Protein AF-A0AA39HD99-F1 (afdb_monomer)

Radius of gyration: 29.02 Å; Cα contacts (8 Å, |Δi|>4): 231; chains: 1; bounding box: 52×57×107 Å

pLDDT: mean 76.69, std 19.76, range [33.09, 97.62]

InterPro domains:
  IPR012337 Ribonuclease H-like superfamily [SSF53098] (6-125)

Sequence (301 aa):
MAEINSLCKTLKFLKDICLLAEGRRSCASIIFYLIRRIEDHCAKQSQSQSTTPLCQDVNDTILRTLQKHKSEYLKSDMLLICTYLDPRFVDHPNILERTDWMRARQLLADMCEQRFNSSNSLPSAANFDGPVVVDDGEDDWNSWNRCSHDIQNSARSPIILSVLLFVIIVQVLDACFQPQCGGGGGGCGGGCGGGGGGCGGGCGGCGKRKRRSLDPFDENEVHNSTTACNSEKLKNLIQQSVIAGSPEMSVVSINQRLEDVADGHFVTWCEPRTDSFHFATTMVVYCSLGVGNVTCTVFNH

Nearest PDB structures (foldseek):
  8snb-assembly1_8S  TM=2.743E-01  e=2.810E+00  Strongylocentrotus purpuratus
  8iyj-assembly1_B1  TM=2.592E-01  e=3.129E+00  Mus musculus
  7ung-assembly1_A3  TM=2.400E-01  e=8.237E+00  Homo sapiens

Structure (mmCIF, N/CA/C/O backbone):
data_AF-A0AA39HD99-F1
#
_entry.id   AF-A0AA39HD99-F1
#
loop_
_atom_site.group_PDB
_atom_site.id
_atom_site.type_symbol
_atom_site.label_atom_id
_atom_site.label_alt_id
_atom_site.label_comp_id
_atom_site.label_asym_id
_atom_site.label_entity_id
_atom_site.label_seq_id
_atom_site.pdbx_PDB_ins_code
_atom_site.Cartn_x
_atom_site.Cartn_y
_atom_site.Cartn_z
_atom_site.occupancy
_atom_site.B_iso_or_equiv
_atom_site.auth_seq_id
_atom_site.auth_comp_id
_atom_site.auth_asym_id
_atom_site.auth_atom_id
_atom_site.pdbx_PDB_model_num
ATOM 1 N N . MET A 1 1 ? -15.334 -3.487 31.419 1.00 85.69 1 MET A N 1
ATOM 2 C CA . MET A 1 1 ? -15.205 -4.543 30.379 1.00 85.69 1 MET A CA 1
ATOM 3 C C . MET A 1 1 ? -15.534 -4.036 28.976 1.00 85.69 1 MET A C 1
ATOM 5 O O . MET A 1 1 ? -14.739 -4.290 28.083 1.00 85.69 1 MET A O 1
ATOM 9 N N . ALA A 1 2 ? -16.639 -3.307 28.759 1.00 87.56 2 ALA A N 1
ATOM 10 C CA . ALA A 1 2 ? -16.967 -2.739 27.441 1.00 87.56 2 ALA A CA 1
ATO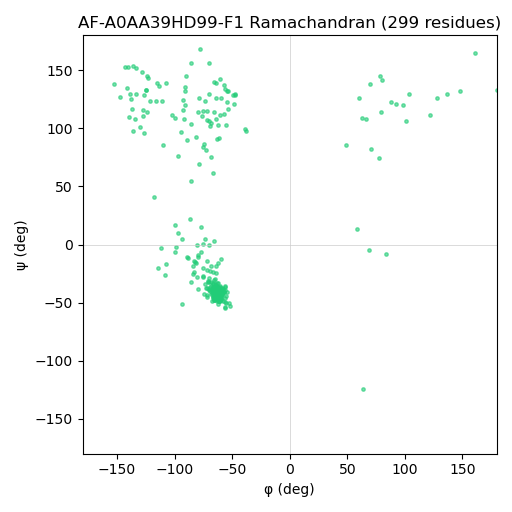M 11 C C . ALA A 1 2 ? -15.862 -1.816 26.879 1.00 87.56 2 ALA A C 1
ATOM 13 O O . ALA A 1 2 ? -15.502 -1.943 25.714 1.00 87.56 2 ALA A O 1
ATOM 14 N N . GLU A 1 3 ? -15.259 -0.983 27.733 1.00 88.56 3 GLU A N 1
ATOM 15 C CA . GLU A 1 3 ? -14.129 -0.097 27.395 1.00 88.56 3 GLU A CA 1
ATOM 16 C C . GLU A 1 3 ? -12.932 -0.847 26.817 1.00 88.56 3 GLU A C 1
ATOM 18 O O . GLU A 1 3 ? -12.482 -0.559 25.712 1.00 88.56 3 GLU A O 1
ATOM 23 N N . ILE A 1 4 ? -12.467 -1.863 27.547 1.00 88.69 4 ILE A N 1
ATOM 24 C CA . ILE A 1 4 ? -11.336 -2.705 27.148 1.00 88.69 4 ILE A CA 1
ATOM 25 C C . ILE A 1 4 ? -11.637 -3.374 25.805 1.00 88.69 4 ILE A C 1
ATOM 27 O O . ILE A 1 4 ? -10.793 -3.379 24.918 1.00 88.69 4 ILE A O 1
ATOM 31 N N . ASN A 1 5 ? -12.859 -3.880 25.618 1.00 89.62 5 ASN A N 1
ATOM 32 C CA . ASN A 1 5 ? -13.259 -4.490 24.353 1.00 89.62 5 ASN A CA 1
ATOM 33 C C . ASN A 1 5 ? -13.265 -3.485 23.189 1.00 89.62 5 ASN A C 1
ATOM 35 O O . ASN A 1 5 ? -12.884 -3.860 22.082 1.00 89.62 5 ASN A O 1
ATOM 39 N N . SER A 1 6 ? -13.681 -2.235 23.416 1.00 89.12 6 SER A N 1
ATOM 40 C CA . SER A 1 6 ? -13.635 -1.181 22.393 1.00 89.12 6 SER A CA 1
ATOM 41 C C . SER A 1 6 ? -12.194 -0.847 22.014 1.00 89.12 6 SER A C 1
ATOM 43 O O . SER A 1 6 ? -11.838 -0.889 20.838 1.00 89.12 6 SER A O 1
ATOM 45 N N . LEU A 1 7 ? -11.332 -0.645 23.014 1.00 88.88 7 LEU A N 1
ATOM 46 C CA . LEU A 1 7 ? -9.915 -0.365 22.802 1.00 88.88 7 LEU A CA 1
ATOM 47 C C . LEU A 1 7 ? -9.211 -1.515 22.067 1.00 88.88 7 LEU A C 1
ATOM 49 O O . LEU A 1 7 ? -8.483 -1.283 21.105 1.00 88.88 7 LEU A O 1
ATOM 53 N N . CYS A 1 8 ? -9.475 -2.768 22.450 1.00 88.81 8 CYS A N 1
ATOM 54 C CA . CYS A 1 8 ? -8.934 -3.936 21.756 1.00 88.81 8 CYS A CA 1
ATOM 55 C C . CYS A 1 8 ? -9.369 -4.003 20.285 1.00 88.81 8 CYS A C 1
ATOM 57 O O . CYS A 1 8 ? -8.573 -4.417 19.443 1.00 88.81 8 CYS A O 1
ATOM 59 N N . LYS A 1 9 ? -10.601 -3.591 19.952 1.00 91.75 9 LYS A N 1
ATOM 60 C CA . LYS A 1 9 ? -11.060 -3.517 18.555 1.00 91.75 9 LYS A CA 1
ATOM 61 C C . LYS A 1 9 ? -10.292 -2.454 17.770 1.00 91.75 9 LYS A C 1
ATOM 63 O O . LYS A 1 9 ? -9.858 -2.749 16.659 1.00 91.75 9 LYS A O 1
ATOM 68 N N . THR A 1 10 ? -10.078 -1.274 18.350 1.00 89.81 10 THR A N 1
ATOM 69 C CA . THR A 1 10 ? -9.293 -0.197 17.724 1.00 89.81 10 THR A CA 1
ATOM 70 C C . THR A 1 10 ? -7.841 -0.622 17.508 1.00 89.81 10 THR A C 1
ATOM 72 O O . THR A 1 10 ? -7.323 -0.503 16.403 1.00 89.81 10 THR A O 1
ATOM 75 N N . LEU A 1 11 ? -7.198 -1.214 18.520 1.00 88.25 11 LEU A N 1
ATOM 76 C CA . LEU A 1 11 ? -5.825 -1.720 18.407 1.00 88.25 11 LEU A CA 1
ATOM 77 C C . LEU A 1 11 ? -5.699 -2.839 17.368 1.00 88.25 11 LEU A C 1
ATOM 79 O O . LEU A 1 11 ? -4.728 -2.872 16.616 1.00 88.25 11 LEU A O 1
ATOM 83 N N . LYS A 1 12 ? -6.687 -3.740 17.288 1.00 90.06 12 LYS A N 1
ATOM 84 C CA . LYS A 1 12 ? -6.721 -4.778 16.252 1.00 90.06 12 LYS A CA 1
ATOM 85 C C . LYS A 1 12 ? -6.821 -4.164 14.855 1.00 90.06 12 LYS A C 1
ATOM 87 O O . LYS A 1 12 ? -6.058 -4.549 13.980 1.00 90.06 12 LYS A O 1
ATOM 92 N N . PHE A 1 13 ? -7.697 -3.178 14.669 1.00 93.12 13 PHE A N 1
ATOM 93 C CA . PHE A 1 13 ? -7.811 -2.461 13.402 1.00 93.12 13 PHE A CA 1
ATOM 94 C C . PHE A 1 13 ? -6.498 -1.766 13.009 1.00 93.12 13 PHE A C 1
ATOM 96 O O . PHE A 1 13 ? -6.053 -1.902 11.872 1.00 93.12 13 PHE A O 1
ATOM 103 N N . LEU A 1 14 ? -5.839 -1.075 13.945 1.00 89.06 14 LEU A N 1
ATOM 104 C CA . LEU A 1 14 ? -4.545 -0.436 13.688 1.00 89.06 14 LEU A CA 1
ATOM 105 C C . LEU A 1 14 ? -3.461 -1.459 13.329 1.00 89.06 14 LEU A C 1
ATOM 107 O O . LEU A 1 14 ? -2.681 -1.218 12.411 1.00 89.06 14 LEU A O 1
ATOM 111 N N . LYS A 1 15 ? -3.441 -2.622 13.989 1.00 86.12 15 LYS A N 1
ATOM 112 C CA . LYS A 1 15 ? -2.547 -3.727 13.625 1.00 86.12 15 LYS A CA 1
ATOM 113 C C . LYS A 1 15 ? -2.791 -4.197 12.188 1.00 86.12 15 LYS A C 1
ATOM 115 O O . LYS A 1 15 ? -1.830 -4.360 11.443 1.00 86.12 15 LYS A O 1
ATOM 120 N N . ASP A 1 16 ? -4.047 -4.383 11.792 1.00 87.19 16 ASP A N 1
ATOM 121 C CA . ASP A 1 16 ? -4.396 -4.820 10.435 1.00 87.19 16 ASP A CA 1
ATOM 122 C C . ASP A 1 16 ? -3.961 -3.778 9.381 1.00 87.19 16 ASP A C 1
ATOM 124 O O . ASP A 1 16 ? -3.472 -4.138 8.310 1.00 87.19 16 ASP A O 1
ATOM 128 N N . ILE A 1 17 ? -4.060 -2.484 9.706 1.00 89.19 17 ILE A N 1
ATOM 129 C CA . ILE A 1 17 ? -3.536 -1.379 8.886 1.00 89.19 17 ILE A CA 1
ATOM 130 C C . ILE A 1 17 ? -2.006 -1.434 8.761 1.00 89.19 17 ILE A C 1
ATOM 132 O O . ILE A 1 17 ? -1.483 -1.234 7.665 1.00 89.19 17 ILE A O 1
ATOM 136 N N . CYS A 1 18 ? -1.290 -1.741 9.846 1.00 84.19 18 CYS A N 1
ATOM 137 C CA . CYS A 1 18 ? 0.169 -1.891 9.819 1.00 84.19 18 CYS A CA 1
ATOM 138 C C . CYS A 1 18 ? 0.590 -3.078 8.943 1.00 84.19 18 CYS A C 1
ATOM 140 O O . CYS A 1 18 ? 1.447 -2.925 8.079 1.00 84.19 18 CYS A O 1
ATOM 142 N N . LEU A 1 19 ? -0.078 -4.226 9.083 1.00 80.88 19 LEU A N 1
ATOM 143 C CA . LEU A 1 19 ? 0.179 -5.407 8.250 1.00 80.88 19 LEU A CA 1
ATOM 144 C C . LEU A 1 19 ? -0.096 -5.135 6.764 1.00 80.88 19 LEU A C 1
ATOM 146 O O . LEU A 1 19 ? 0.640 -5.600 5.894 1.00 80.88 19 LEU A O 1
ATOM 150 N N . LEU A 1 20 ? -1.133 -4.347 6.458 1.00 82.88 20 LEU A N 1
ATOM 151 C CA . LEU A 1 20 ? -1.420 -3.922 5.087 1.00 82.88 20 LEU A CA 1
ATOM 152 C C . LEU A 1 20 ? -0.297 -3.047 4.506 1.00 82.88 20 LEU A C 1
ATOM 154 O O . LEU A 1 20 ? -0.029 -3.122 3.306 1.00 82.88 20 LEU A O 1
ATOM 158 N N . ALA A 1 21 ? 0.337 -2.219 5.340 1.00 82.00 21 ALA A N 1
ATOM 159 C CA . ALA A 1 21 ? 1.471 -1.394 4.941 1.00 82.00 21 ALA A CA 1
ATOM 160 C C . ALA A 1 21 ? 2.737 -2.239 4.721 1.00 82.00 21 ALA A C 1
ATOM 162 O O . ALA A 1 21 ? 3.394 -2.076 3.695 1.00 82.00 21 ALA A O 1
ATOM 163 N N . GLU A 1 22 ? 3.038 -3.170 5.633 1.00 77.25 22 GLU A N 1
ATOM 164 C CA . GLU A 1 22 ? 4.214 -4.055 5.576 1.00 77.25 22 GLU A CA 1
ATOM 165 C C . GLU A 1 22 ? 4.212 -4.979 4.352 1.00 77.25 22 GLU A C 1
ATOM 167 O O . GLU A 1 22 ? 5.255 -5.219 3.749 1.00 77.25 22 GLU A O 1
ATOM 172 N N . GLY A 1 23 ? 3.041 -5.469 3.936 1.00 72.69 23 GLY A N 1
ATOM 173 C CA . GLY A 1 23 ? 2.925 -6.390 2.802 1.00 72.69 23 GLY A CA 1
ATOM 174 C C . GLY A 1 23 ? 3.200 -5.775 1.423 1.00 72.69 23 GLY A C 1
ATOM 175 O O . GLY A 1 23 ? 3.091 -6.479 0.418 1.00 72.69 23 GLY A O 1
ATOM 176 N N . ARG A 1 24 ? 3.508 -4.473 1.321 1.00 74.50 24 ARG A N 1
ATOM 177 C CA . ARG A 1 24 ? 3.675 -3.781 0.033 1.00 74.50 24 ARG A CA 1
ATOM 178 C C . ARG A 1 24 ? 5.110 -3.327 -0.209 1.00 74.50 24 ARG A C 1
ATOM 180 O O . ARG A 1 24 ? 5.730 -2.695 0.631 1.00 74.50 24 ARG A O 1
ATOM 187 N N . ARG A 1 25 ? 5.587 -3.550 -1.441 1.00 65.31 25 ARG A N 1
ATOM 188 C CA . ARG A 1 25 ? 6.908 -3.087 -1.918 1.00 65.31 25 ARG A CA 1
ATOM 189 C C . ARG A 1 25 ? 7.025 -1.564 -2.030 1.00 65.31 25 ARG A C 1
ATOM 191 O O . ARG A 1 25 ? 8.127 -1.035 -2.011 1.00 65.31 25 ARG A O 1
ATOM 198 N N . SER A 1 26 ? 5.896 -0.871 -2.177 1.00 72.25 26 SER A N 1
ATOM 199 C CA . SER A 1 26 ? 5.816 0.588 -2.147 1.00 72.25 26 SER A CA 1
ATOM 200 C C . SER A 1 26 ? 4.715 0.986 -1.177 1.00 72.25 26 SER A C 1
ATOM 202 O O . SER A 1 26 ? 3.525 0.884 -1.479 1.00 72.25 26 SER A O 1
ATOM 204 N N . CYS A 1 27 ? 5.114 1.388 0.025 1.00 80.19 27 CYS A N 1
ATOM 205 C CA . CYS A 1 27 ? 4.180 1.867 1.034 1.00 80.19 27 CYS A CA 1
ATOM 206 C C . CYS A 1 27 ? 3.825 3.352 0.824 1.00 80.19 27 CYS A C 1
ATOM 208 O O . CYS A 1 27 ? 2.864 3.839 1.410 1.00 80.19 27 CYS A O 1
ATOM 210 N N . ALA A 1 28 ? 4.573 4.082 -0.011 1.00 87.06 28 ALA A N 1
ATOM 211 C CA . ALA A 1 28 ? 4.353 5.510 -0.239 1.00 87.06 28 ALA A CA 1
ATOM 212 C C . ALA A 1 28 ? 2.981 5.789 -0.874 1.00 87.06 28 ALA A C 1
ATOM 214 O O . ALA A 1 28 ? 2.275 6.693 -0.436 1.00 87.06 28 ALA A O 1
ATOM 215 N N . SER A 1 29 ? 2.565 4.971 -1.848 1.00 91.12 29 SER A N 1
ATOM 216 C CA . SER A 1 29 ? 1.290 5.162 -2.551 1.00 91.12 29 SER A CA 1
ATOM 217 C C . SER A 1 29 ? 0.056 4.894 -1.691 1.00 91.12 29 SER A C 1
ATOM 219 O O . SER A 1 29 ? -1.029 5.386 -1.990 1.00 91.12 29 SER A O 1
ATOM 221 N N . ILE A 1 30 ? 0.191 4.101 -0.621 1.00 92.56 30 ILE A N 1
ATOM 222 C CA . ILE A 1 30 ? -0.942 3.725 0.228 1.00 92.56 30 ILE A CA 1
ATOM 223 C C . ILE A 1 30 ? -1.168 4.717 1.376 1.00 92.56 30 ILE A C 1
ATOM 225 O O . ILE A 1 30 ? -2.219 4.657 2.006 1.00 92.56 30 ILE A O 1
ATOM 229 N N . ILE A 1 31 ? -0.248 5.653 1.645 1.00 92.25 31 ILE A N 1
ATOM 230 C CA . ILE A 1 31 ? -0.320 6.541 2.821 1.00 92.25 31 ILE A CA 1
ATOM 231 C C . ILE A 1 31 ? -1.676 7.252 2.920 1.00 92.25 31 ILE A C 1
ATOM 233 O O . ILE A 1 31 ? -2.347 7.133 3.946 1.00 92.25 31 ILE A O 1
ATOM 237 N N . PHE A 1 32 ? -2.125 7.935 1.861 1.00 93.88 32 PHE A N 1
ATOM 238 C CA . PHE A 1 32 ? -3.408 8.650 1.893 1.00 93.88 32 PHE A CA 1
ATOM 239 C C . PHE A 1 32 ? -4.605 7.703 2.041 1.00 93.88 32 PHE A C 1
ATOM 241 O O . PHE A 1 32 ? -5.558 8.020 2.754 1.00 93.88 32 PHE A O 1
ATOM 248 N N . TYR A 1 33 ? -4.531 6.502 1.460 1.00 94.06 33 TYR A N 1
ATOM 249 C CA . TYR A 1 33 ? -5.541 5.465 1.666 1.00 94.06 33 TYR A CA 1
ATOM 250 C C . TYR A 1 33 ? -5.596 4.999 3.132 1.00 94.06 33 TYR A C 1
ATOM 252 O O . TYR A 1 33 ? -6.688 4.859 3.686 1.00 94.06 33 TYR A O 1
ATOM 260 N N . LEU A 1 34 ? -4.446 4.785 3.786 1.00 93.25 34 LEU A N 1
ATOM 261 C CA . LEU A 1 34 ? -4.396 4.387 5.199 1.00 93.25 34 LEU A CA 1
ATOM 262 C C . LEU A 1 34 ? -4.944 5.490 6.103 1.00 93.25 34 LEU A C 1
ATOM 264 O O . LEU A 1 34 ? -5.768 5.201 6.968 1.00 93.25 34 LEU A O 1
ATOM 268 N N . ILE A 1 35 ? -4.545 6.746 5.871 1.00 93.50 35 ILE A N 1
ATOM 269 C CA . ILE A 1 35 ? -5.064 7.906 6.610 1.00 93.50 35 ILE A CA 1
ATOM 270 C C . ILE A 1 35 ? -6.583 7.939 6.504 1.00 93.50 35 ILE A C 1
ATOM 272 O O . ILE A 1 35 ? -7.263 7.971 7.530 1.00 93.50 35 ILE A O 1
ATOM 276 N N . ARG A 1 36 ? -7.123 7.835 5.283 1.00 95.06 36 ARG A N 1
ATOM 277 C CA . ARG A 1 36 ? -8.571 7.830 5.080 1.00 95.06 36 ARG A CA 1
ATOM 278 C C . ARG A 1 36 ? -9.251 6.672 5.799 1.00 95.06 36 ARG A C 1
ATOM 280 O O . ARG A 1 36 ? -10.288 6.852 6.432 1.00 95.06 36 ARG A O 1
ATOM 287 N N . ARG A 1 37 ? -8.670 5.474 5.729 1.00 95.00 37 ARG A N 1
ATOM 288 C CA . ARG A 1 37 ? -9.215 4.296 6.409 1.00 95.00 37 ARG A CA 1
ATOM 289 C C . ARG A 1 37 ? -9.275 4.470 7.920 1.00 95.00 37 ARG A C 1
ATOM 291 O O . ARG A 1 37 ? -10.239 3.999 8.524 1.00 95.00 37 ARG A O 1
ATOM 298 N N . ILE A 1 38 ? -8.277 5.117 8.517 1.00 94.75 38 ILE A N 1
ATOM 299 C CA . ILE A 1 38 ? -8.277 5.400 9.952 1.00 94.75 38 ILE A CA 1
ATOM 300 C C . ILE A 1 38 ? -9.304 6.489 10.284 1.00 94.75 38 ILE A C 1
ATOM 302 O O . ILE A 1 38 ? -10.081 6.292 11.216 1.00 94.75 38 ILE A O 1
ATOM 306 N N . GLU A 1 39 ? -9.388 7.568 9.496 1.00 95.06 39 GLU A N 1
ATOM 307 C CA . GLU A 1 39 ? -10.427 8.603 9.644 1.00 95.06 39 GLU A CA 1
ATOM 308 C C . GLU A 1 39 ? -11.836 7.982 9.647 1.00 95.06 39 GLU A C 1
ATOM 310 O O . GLU A 1 39 ? -12.616 8.204 10.574 1.00 95.06 39 GLU A O 1
ATOM 315 N N . ASP A 1 40 ? -12.136 7.136 8.655 1.00 95.81 40 ASP A N 1
ATOM 316 C CA . ASP A 1 40 ? -13.426 6.453 8.531 1.00 95.81 40 ASP A CA 1
ATOM 317 C C . ASP A 1 40 ? -13.696 5.509 9.715 1.00 95.81 40 ASP A C 1
ATOM 319 O O . ASP A 1 40 ? -14.841 5.365 10.152 1.00 95.81 40 ASP A O 1
ATOM 323 N N . HIS A 1 41 ? -12.664 4.837 10.237 1.00 95.56 41 HIS A N 1
ATOM 324 C CA . HIS A 1 41 ? -12.802 3.960 11.400 1.00 95.56 41 HIS A CA 1
ATOM 325 C C . HIS A 1 41 ? -13.127 4.754 12.666 1.00 95.56 41 HIS A C 1
ATOM 327 O O . HIS A 1 41 ? -14.077 4.409 13.372 1.00 95.56 41 HIS A O 1
ATOM 333 N N . CYS A 1 42 ? -12.381 5.828 12.934 1.00 94.50 42 CYS A N 1
ATOM 334 C CA . CYS A 1 42 ? -12.624 6.701 14.078 1.00 94.50 42 CYS A CA 1
ATOM 335 C C . CYS A 1 42 ? -14.011 7.352 13.985 1.00 94.50 42 CYS A C 1
ATOM 337 O O . CYS A 1 42 ? -14.756 7.317 14.960 1.00 94.50 42 CYS A O 1
ATOM 339 N N . ALA A 1 43 ? -14.421 7.834 12.806 1.00 95.00 43 ALA A N 1
ATOM 340 C CA . ALA A 1 43 ? -15.753 8.403 12.596 1.00 95.00 43 ALA A CA 1
ATOM 341 C C . ALA A 1 43 ? -16.879 7.390 12.875 1.00 95.00 43 ALA A C 1
ATOM 343 O O . ALA A 1 43 ? -17.855 7.715 13.554 1.00 95.00 43 ALA A O 1
ATOM 344 N N . LYS A 1 44 ? -16.733 6.141 12.408 1.00 95.31 44 LYS A N 1
ATOM 345 C CA . LYS A 1 44 ? -17.694 5.059 12.690 1.00 95.31 44 LYS A CA 1
ATOM 346 C C . LYS A 1 44 ? -17.762 4.719 14.174 1.00 95.31 44 LYS A C 1
ATOM 348 O O . LYS A 1 44 ? -18.847 4.443 14.681 1.00 95.31 44 LYS A O 1
ATOM 353 N N . GLN A 1 45 ? -16.630 4.739 14.875 1.00 93.88 45 GLN A N 1
ATOM 354 C CA . GLN A 1 45 ? -16.626 4.528 16.320 1.00 93.88 45 GLN A CA 1
ATOM 355 C C . GLN A 1 45 ? -17.309 5.674 17.066 1.00 93.88 45 GLN A C 1
ATOM 357 O O . GLN A 1 45 ? -18.111 5.408 17.956 1.00 93.88 45 GLN A O 1
ATOM 362 N N . SER A 1 46 ? -17.081 6.927 16.677 1.00 92.50 46 SER A N 1
ATOM 363 C CA . SER A 1 46 ? -17.738 8.079 17.309 1.00 92.50 46 SER A CA 1
ATOM 364 C C . SER A 1 46 ? -19.262 8.084 17.125 1.00 92.50 46 SER A C 1
ATOM 366 O O . SER A 1 46 ? -19.972 8.636 17.957 1.00 92.50 46 SER A O 1
ATOM 368 N N . GLN A 1 47 ? -19.78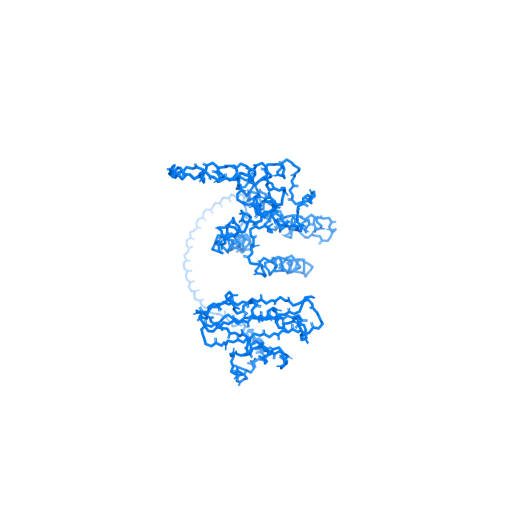4 7.438 16.077 1.00 95.00 47 GLN A N 1
ATOM 369 C CA . GLN A 1 47 ? -21.231 7.285 15.853 1.00 95.00 47 GLN A CA 1
ATOM 370 C C . GLN A 1 47 ? -21.867 6.140 16.660 1.00 95.00 47 GLN A C 1
ATOM 372 O O . GLN A 1 47 ? -23.090 6.086 16.793 1.00 95.00 47 GLN A O 1
ATOM 377 N N . SER A 1 48 ? -21.072 5.212 17.199 1.00 92.94 48 SER A N 1
ATOM 378 C CA . SER A 1 48 ? -21.595 4.119 18.019 1.00 92.94 48 SER A CA 1
ATOM 379 C C . SER A 1 48 ? -22.022 4.648 19.391 1.00 92.94 48 SER A C 1
ATOM 381 O O . SER A 1 48 ? -21.208 5.187 20.133 1.00 92.94 48 SER A O 1
ATOM 383 N N . GLN A 1 49 ? -23.285 4.435 19.778 1.00 83.88 49 GLN A N 1
ATOM 384 C CA . GLN A 1 49 ? -23.839 4.880 21.073 1.00 83.88 49 GLN A CA 1
ATOM 385 C C . GLN A 1 49 ? -23.112 4.298 22.303 1.00 83.88 49 GLN A C 1
ATOM 387 O O . GLN A 1 49 ? -23.327 4.747 23.423 1.00 83.88 49 GLN A O 1
ATOM 392 N N . SER A 1 50 ? -22.266 3.285 22.112 1.00 85.62 50 SER A N 1
ATOM 393 C CA . SER A 1 50 ? -21.550 2.578 23.177 1.00 85.62 50 SER A CA 1
ATOM 394 C C . SER A 1 50 ? -20.116 3.069 23.410 1.00 85.62 50 SER A C 1
ATOM 396 O O . SER A 1 50 ? -19.345 2.365 24.068 1.00 85.62 50 SER A O 1
ATOM 398 N N . THR A 1 51 ? -19.707 4.186 22.809 1.00 87.31 51 THR A N 1
ATOM 399 C CA . THR A 1 51 ? -18.314 4.643 22.882 1.00 87.31 51 THR A CA 1
ATOM 400 C C . THR A 1 51 ? -18.050 5.310 24.220 1.00 87.31 51 THR A C 1
ATOM 402 O O . THR A 1 51 ? -18.774 6.200 24.656 1.00 87.31 51 THR A O 1
ATOM 405 N N . THR A 1 52 ? -17.027 4.826 24.912 1.00 91.94 52 THR A N 1
ATOM 406 C CA . THR A 1 52 ? -16.695 5.300 26.253 1.00 91.94 52 THR A CA 1
ATOM 407 C C . THR A 1 52 ? -15.800 6.537 26.188 1.00 91.94 52 THR A C 1
ATOM 409 O O . THR A 1 52 ? -15.081 6.698 25.197 1.00 91.94 52 THR A O 1
ATOM 412 N N . PRO A 1 53 ? -15.777 7.388 27.232 1.00 92.19 53 PRO A N 1
ATOM 413 C CA . PRO A 1 53 ? -15.000 8.632 27.220 1.00 92.19 53 PRO A CA 1
ATOM 414 C C . PRO A 1 53 ? -13.515 8.419 26.901 1.00 92.19 53 PRO A C 1
ATOM 416 O O . PRO A 1 53 ? -12.943 9.149 26.100 1.00 92.19 53 PRO A O 1
ATOM 419 N N . LEU A 1 54 ? -12.909 7.360 27.452 1.00 89.19 54 LEU A N 1
ATOM 420 C CA . LEU A 1 54 ? -11.519 7.000 27.163 1.00 89.19 54 LEU A CA 1
ATOM 421 C C . LEU A 1 54 ? -11.305 6.645 25.683 1.00 89.19 54 LEU A C 1
ATOM 423 O O . LEU A 1 54 ? -10.324 7.056 25.074 1.00 89.19 54 LEU A O 1
ATOM 427 N N . CYS A 1 55 ? -12.219 5.873 25.091 1.00 89.62 55 CYS A N 1
ATOM 428 C CA . CYS A 1 55 ? -12.114 5.484 23.687 1.00 89.62 55 CYS A CA 1
ATOM 429 C C . CYS A 1 55 ? -12.279 6.694 22.759 1.00 89.62 55 CYS A C 1
ATOM 431 O O . CYS A 1 55 ? -11.642 6.757 21.709 1.00 89.62 55 CYS A O 1
ATOM 433 N N . GLN A 1 56 ? -13.121 7.649 23.156 1.00 92.81 56 GLN A N 1
ATOM 434 C CA . GLN A 1 56 ? -13.305 8.902 22.441 1.00 92.81 56 GLN A CA 1
ATOM 435 C C . GLN A 1 56 ? -12.033 9.759 22.481 1.00 92.81 56 GLN A C 1
ATOM 437 O O . GLN A 1 56 ? -11.565 10.160 21.423 1.00 92.81 56 GLN A O 1
ATOM 442 N N . ASP A 1 57 ? -11.411 9.934 23.650 1.00 91.88 57 ASP A N 1
ATOM 443 C CA . ASP A 1 57 ? -10.168 10.710 23.787 1.00 91.88 57 ASP A CA 1
ATOM 444 C C . ASP A 1 57 ? -8.998 10.105 22.984 1.00 91.88 57 ASP A C 1
ATOM 446 O O . ASP A 1 57 ? -8.239 10.815 22.315 1.00 91.88 57 ASP A O 1
ATOM 450 N N . VAL A 1 58 ? -8.898 8.770 22.956 1.00 89.56 58 VAL A N 1
ATOM 451 C CA . VAL A 1 58 ? -7.931 8.057 22.103 1.00 89.56 58 VAL A CA 1
ATOM 452 C C . VAL A 1 58 ? -8.212 8.313 20.620 1.00 89.56 58 VAL A C 1
ATOM 454 O O . VAL A 1 58 ? -7.292 8.657 19.877 1.00 89.56 58 VAL A O 1
ATOM 457 N N . ASN A 1 59 ? -9.466 8.180 20.175 1.00 91.19 59 ASN A N 1
ATOM 458 C CA . ASN A 1 59 ? -9.841 8.426 18.780 1.00 91.19 59 ASN A CA 1
ATOM 459 C C . ASN A 1 59 ? -9.582 9.884 18.371 1.00 91.19 59 ASN A C 1
ATOM 461 O O . ASN A 1 59 ? -9.022 10.125 17.302 1.00 91.19 59 ASN A O 1
ATOM 465 N N . ASP A 1 60 ? -9.918 10.846 19.227 1.00 93.12 60 ASP A N 1
ATOM 466 C CA . ASP A 1 60 ? -9.693 12.272 18.985 1.00 93.12 60 ASP A CA 1
ATOM 467 C C . ASP A 1 60 ? -8.195 12.598 18.924 1.00 93.12 60 ASP A C 1
ATOM 469 O O . ASP A 1 60 ? -7.753 13.412 18.111 1.00 93.12 60 ASP A O 1
ATOM 473 N N . THR A 1 61 ? -7.379 11.938 19.745 1.00 91.38 61 THR A N 1
ATOM 474 C CA . THR A 1 61 ? -5.917 12.069 19.699 1.00 91.38 61 THR A CA 1
ATOM 475 C C . THR A 1 61 ? -5.338 11.492 18.409 1.00 91.38 61 THR A C 1
ATOM 477 O O . THR A 1 61 ? -4.561 12.173 17.741 1.00 91.38 61 THR A O 1
ATOM 480 N N . ILE A 1 62 ? -5.776 10.299 17.992 1.00 89.88 62 ILE A N 1
ATOM 481 C CA . ILE A 1 62 ? -5.383 9.697 16.708 1.00 89.88 62 ILE A CA 1
ATOM 482 C C . ILE A 1 62 ? -5.755 10.624 15.546 1.00 89.88 62 ILE A C 1
ATOM 484 O O . ILE A 1 62 ? -4.910 10.918 14.699 1.00 89.88 62 ILE A O 1
ATOM 488 N N . LEU A 1 63 ? -6.993 11.125 15.516 1.00 93.50 63 LEU A N 1
ATOM 489 C CA . LEU A 1 63 ? -7.468 12.018 14.460 1.00 93.50 63 LEU A CA 1
ATOM 490 C C . LEU A 1 63 ? -6.669 13.323 14.411 1.00 93.50 63 LEU A C 1
ATOM 492 O O . LEU A 1 63 ? -6.263 13.736 13.326 1.00 93.50 63 LEU A O 1
ATOM 496 N N . ARG A 1 64 ? -6.389 13.955 15.558 1.00 91.75 64 ARG A N 1
ATOM 497 C CA . ARG A 1 64 ? -5.568 15.178 15.616 1.00 91.75 64 ARG A CA 1
ATOM 498 C C . ARG A 1 64 ? -4.162 14.949 15.062 1.00 91.75 64 ARG A C 1
ATOM 500 O O . ARG A 1 64 ? -3.699 15.740 14.238 1.00 91.75 64 ARG A O 1
ATOM 507 N N . THR A 1 65 ? -3.506 13.862 15.464 1.00 87.94 65 THR A N 1
ATOM 508 C CA . THR A 1 65 ? -2.167 13.506 14.969 1.00 87.94 65 THR A CA 1
ATOM 509 C C . THR A 1 65 ? -2.184 13.210 13.470 1.00 87.94 65 THR A C 1
ATOM 511 O O . THR A 1 65 ? -1.320 13.692 12.735 1.00 87.94 65 THR A O 1
ATOM 514 N N . LEU A 1 66 ? -3.199 12.491 12.984 1.00 90.12 66 LEU A N 1
ATOM 515 C CA . LEU A 1 66 ? -3.355 12.212 11.558 1.00 90.12 66 LEU A CA 1
ATOM 516 C C . LEU A 1 66 ? -3.593 13.476 10.740 1.00 90.12 66 LEU A C 1
ATOM 518 O O . LEU A 1 66 ? -2.952 13.626 9.707 1.00 90.12 66 LEU A O 1
ATOM 522 N N . GLN A 1 67 ? -4.451 14.400 11.184 1.00 92.12 67 GLN A N 1
ATOM 523 C CA . GLN A 1 67 ? -4.683 15.653 10.454 1.00 92.12 67 GLN A CA 1
ATOM 524 C C . GLN A 1 67 ? -3.416 16.503 10.366 1.00 92.12 67 GLN A C 1
ATOM 526 O O . GLN A 1 67 ? -3.105 17.047 9.303 1.00 92.12 67 GLN A O 1
ATOM 531 N N . LYS A 1 68 ? -2.640 16.567 11.457 1.00 90.38 68 LYS A N 1
ATOM 532 C CA . LYS A 1 68 ? -1.343 17.248 11.462 1.00 90.38 68 LYS A CA 1
ATOM 533 C C . LYS A 1 68 ? -0.423 16.673 10.381 1.00 90.38 68 LYS A C 1
ATOM 535 O O . LYS A 1 68 ? 0.019 17.419 9.508 1.00 90.38 68 LYS A O 1
ATOM 540 N N . HIS A 1 69 ? -0.204 15.359 10.381 1.00 87.94 69 HIS A N 1
ATOM 541 C CA . HIS A 1 69 ? 0.683 14.717 9.408 1.00 87.94 69 HIS A CA 1
ATOM 542 C C . HIS A 1 69 ? 0.119 14.699 7.987 1.00 87.94 69 HIS A C 1
ATOM 544 O O . HIS A 1 69 ? 0.875 14.854 7.036 1.00 87.94 69 HIS A O 1
ATOM 550 N N . LYS A 1 70 ? -1.201 14.601 7.808 1.00 92.56 70 LYS A N 1
ATOM 551 C CA . LYS A 1 70 ? -1.854 14.708 6.497 1.00 92.56 70 LYS A CA 1
ATOM 552 C C . LYS A 1 70 ? -1.482 16.019 5.808 1.00 92.56 70 LYS A C 1
ATOM 554 O O . LYS A 1 70 ? -1.107 16.003 4.641 1.00 92.56 70 LYS A O 1
ATOM 559 N N . SER A 1 71 ? -1.500 17.134 6.542 1.00 92.44 71 SER A N 1
ATOM 560 C CA . SER A 1 71 ? -1.083 18.436 6.006 1.00 92.44 71 SER A CA 1
ATOM 561 C C . SER A 1 71 ? 0.407 18.498 5.634 1.00 92.44 71 SER A C 1
ATOM 563 O O . SER A 1 71 ? 0.780 19.220 4.712 1.00 92.44 71 SER A O 1
ATOM 565 N N . GLU A 1 72 ? 1.265 17.737 6.320 1.00 90.44 72 GLU A N 1
ATOM 566 C CA . GLU A 1 72 ? 2.690 17.606 5.992 1.00 90.44 72 GLU A CA 1
ATOM 567 C C . GLU A 1 72 ? 2.885 16.729 4.746 1.00 90.44 72 GLU A C 1
ATOM 569 O O . GLU A 1 72 ? 3.640 17.094 3.848 1.00 90.44 72 GLU A O 1
ATOM 574 N N . TYR A 1 73 ? 2.149 15.621 4.632 1.00 90.75 73 TYR A N 1
ATOM 575 C CA . TYR A 1 73 ? 2.214 14.720 3.482 1.00 90.75 73 TYR A CA 1
ATOM 576 C C . TYR A 1 73 ? 1.665 15.348 2.201 1.00 90.75 73 TYR A C 1
ATOM 578 O O . TYR A 1 73 ? 2.246 15.141 1.142 1.00 90.75 73 TYR A O 1
ATOM 586 N N . LEU A 1 74 ? 0.616 16.171 2.283 1.00 93.38 74 LEU A N 1
ATOM 587 C CA . LEU A 1 74 ? 0.093 16.931 1.136 1.00 93.38 74 LEU A CA 1
ATOM 588 C C . LEU A 1 74 ? 1.094 17.965 0.586 1.00 93.38 74 LEU A C 1
ATOM 590 O O . LEU A 1 74 ? 0.961 18.430 -0.548 1.00 93.38 74 LEU A O 1
ATOM 594 N N . LYS A 1 75 ? 2.117 18.338 1.365 1.00 94.12 75 LYS A N 1
ATOM 595 C CA . LYS A 1 75 ? 3.225 19.176 0.879 1.00 94.12 75 LYS A CA 1
ATOM 596 C C . LYS A 1 75 ? 4.291 18.365 0.143 1.00 94.12 75 LYS A C 1
ATOM 598 O O . LYS A 1 75 ? 5.110 18.960 -0.546 1.00 94.12 75 LYS A O 1
ATOM 603 N N . SER A 1 76 ? 4.294 17.040 0.282 1.00 94.88 76 SER A N 1
ATOM 604 C CA . SER A 1 76 ? 5.245 16.162 -0.390 1.00 94.88 76 SER A CA 1
ATOM 605 C C . SER A 1 76 ? 4.748 15.794 -1.786 1.00 94.88 76 SER A C 1
ATOM 607 O O . SER A 1 76 ? 3.899 14.917 -1.953 1.00 94.88 76 SER A O 1
ATOM 609 N N . ASP A 1 77 ? 5.336 16.431 -2.797 1.00 95.25 77 ASP A N 1
ATOM 610 C CA . ASP A 1 77 ? 5.057 16.146 -4.208 1.00 95.25 77 ASP A CA 1
ATOM 611 C C . ASP A 1 77 ? 5.289 14.664 -4.544 1.00 95.25 77 ASP A C 1
ATOM 613 O O . ASP A 1 77 ? 4.470 14.037 -5.212 1.00 95.25 77 ASP A O 1
ATOM 617 N N . MET A 1 78 ? 6.341 14.058 -3.984 1.00 90.38 78 MET A N 1
ATOM 618 C CA . MET A 1 78 ? 6.641 12.635 -4.173 1.00 90.38 78 MET A CA 1
ATOM 619 C C . MET A 1 78 ? 5.520 11.716 -3.683 1.00 90.38 78 MET A C 1
ATOM 621 O O . MET A 1 78 ? 5.208 10.736 -4.357 1.00 90.38 78 MET A O 1
ATOM 625 N N . LEU A 1 79 ? 4.898 12.004 -2.535 1.00 92.62 79 LEU A N 1
ATOM 626 C CA . LEU A 1 79 ? 3.798 11.179 -2.024 1.00 92.62 79 LEU A CA 1
ATOM 627 C C . LEU A 1 79 ? 2.539 11.321 -2.879 1.00 92.62 79 LEU A C 1
ATOM 629 O O . LEU A 1 79 ? 1.865 10.321 -3.138 1.00 92.62 79 LEU A O 1
ATOM 633 N N . LEU A 1 80 ? 2.243 12.536 -3.348 1.00 94.81 80 LEU A N 1
ATOM 634 C CA . LEU A 1 80 ? 1.141 12.788 -4.277 1.00 94.81 80 LEU A CA 1
ATOM 635 C C . LEU A 1 80 ? 1.336 12.009 -5.582 1.00 94.81 80 LEU A C 1
ATOM 637 O O . LEU A 1 80 ? 0.441 11.271 -5.992 1.00 94.81 80 LEU A O 1
ATOM 641 N N . ILE A 1 81 ? 2.528 12.092 -6.178 1.00 93.69 81 ILE A N 1
ATOM 642 C CA . ILE A 1 81 ? 2.875 11.354 -7.398 1.00 93.69 81 ILE A CA 1
ATOM 643 C C . ILE A 1 81 ? 2.802 9.845 -7.159 1.00 93.69 81 ILE A C 1
ATOM 645 O O . ILE A 1 81 ? 2.155 9.143 -7.927 1.00 93.69 81 ILE A O 1
ATOM 649 N N . CYS A 1 82 ? 3.396 9.327 -6.080 1.00 91.62 82 CYS A N 1
ATOM 650 C CA . CYS A 1 82 ? 3.343 7.893 -5.771 1.00 91.62 82 CYS A CA 1
ATOM 651 C C . CYS A 1 82 ? 1.903 7.387 -5.638 1.00 91.62 82 CYS A C 1
ATOM 653 O O . CYS A 1 82 ? 1.598 6.278 -6.066 1.00 91.62 82 CYS A O 1
ATOM 655 N N . THR A 1 83 ? 1.021 8.194 -5.050 1.00 93.50 83 THR A N 1
ATOM 656 C CA . THR A 1 83 ? -0.399 7.859 -4.884 1.00 93.50 83 THR A CA 1
ATOM 657 C C . THR A 1 83 ? -1.145 7.905 -6.216 1.00 93.50 83 THR A C 1
ATOM 659 O O . THR A 1 83 ? -1.978 7.041 -6.472 1.00 93.50 83 THR A O 1
ATOM 662 N N . TYR A 1 84 ? -0.806 8.857 -7.088 1.00 94.56 84 TYR A N 1
ATOM 663 C CA . TYR A 1 84 ? -1.329 8.954 -8.455 1.00 94.56 84 TYR A CA 1
ATOM 664 C C . TYR A 1 84 ? -0.851 7.833 -9.374 1.00 94.56 84 TYR A C 1
ATOM 666 O O . TYR A 1 84 ? -1.595 7.383 -10.233 1.00 94.56 84 TYR A O 1
ATOM 674 N N . LEU A 1 85 ? 0.360 7.323 -9.178 1.00 91.69 85 LEU A N 1
ATOM 675 C CA . LEU A 1 85 ? 0.878 6.203 -9.962 1.00 91.69 85 LEU A CA 1
ATOM 676 C C . LEU A 1 85 ? 0.306 4.842 -9.532 1.00 91.69 85 LEU A C 1
ATOM 678 O O . LEU A 1 85 ? 0.592 3.835 -10.178 1.00 91.69 85 LEU A O 1
ATOM 682 N N . ASP A 1 86 ? -0.474 4.772 -8.449 1.00 90.62 86 ASP A N 1
ATOM 683 C CA . ASP A 1 86 ? -1.100 3.528 -8.004 1.00 90.62 86 ASP A CA 1
ATOM 684 C C . ASP A 1 86 ? -2.502 3.382 -8.618 1.00 90.62 86 ASP A C 1
ATOM 686 O O . ASP A 1 86 ? -3.441 4.054 -8.179 1.00 90.62 86 ASP A O 1
ATOM 690 N N . PRO A 1 87 ? -2.694 2.470 -9.591 1.00 88.69 87 PRO A N 1
ATOM 691 C CA . PRO A 1 87 ? -3.932 2.375 -10.369 1.00 88.69 87 PRO A CA 1
ATOM 692 C C . PRO A 1 87 ? -5.164 2.032 -9.524 1.00 88.69 87 PRO A C 1
ATOM 694 O O . PRO A 1 87 ? -6.291 2.209 -9.970 1.00 88.69 87 PRO A O 1
ATOM 697 N N . ARG A 1 88 ? -4.976 1.549 -8.291 1.00 89.81 88 ARG A N 1
ATOM 698 C CA . ARG A 1 88 ? -6.078 1.249 -7.365 1.00 89.81 88 ARG A CA 1
ATOM 699 C C . ARG A 1 88 ? -6.697 2.501 -6.751 1.00 89.81 88 ARG A C 1
ATOM 701 O O . ARG A 1 88 ? -7.790 2.413 -6.194 1.00 89.81 88 ARG A O 1
ATOM 708 N N . PHE A 1 89 ? -5.970 3.615 -6.756 1.00 90.94 89 PHE A N 1
ATOM 709 C CA . PHE A 1 89 ? -6.340 4.829 -6.033 1.00 90.94 89 PHE A CA 1
ATOM 710 C C . PHE A 1 89 ? -6.654 6.003 -6.950 1.00 90.94 89 PHE A C 1
ATOM 712 O O . PHE A 1 89 ? -7.342 6.915 -6.497 1.00 90.94 89 PHE A O 1
ATOM 719 N N . VAL A 1 90 ? -6.190 5.970 -8.203 1.00 89.44 90 VAL A N 1
ATOM 720 C CA . VAL A 1 90 ? -6.432 7.022 -9.200 1.00 89.44 90 VAL A CA 1
ATOM 721 C C . VAL A 1 90 ? -7.909 7.404 -9.240 1.00 89.44 90 VAL A C 1
ATOM 723 O O . VAL A 1 90 ? -8.787 6.546 -9.306 1.00 89.44 90 VAL A O 1
ATOM 726 N N . ASP A 1 91 ? -8.161 8.711 -9.158 1.00 85.25 91 ASP A N 1
ATOM 727 C CA . ASP A 1 91 ? -9.485 9.339 -9.196 1.00 85.25 91 ASP A CA 1
ATOM 728 C C . ASP A 1 91 ? -10.468 8.885 -8.105 1.00 85.25 91 ASP A C 1
ATOM 730 O O . ASP A 1 91 ? -11.660 9.203 -8.156 1.00 85.25 91 ASP A O 1
ATOM 734 N N . HIS A 1 92 ? -9.997 8.196 -7.063 1.00 91.75 92 HIS A N 1
ATOM 735 C CA . HIS A 1 92 ? -10.862 7.803 -5.962 1.00 91.75 92 HIS A CA 1
ATOM 736 C C . HIS A 1 92 ? -11.162 9.026 -5.065 1.00 91.75 92 HIS A C 1
ATOM 738 O O . HIS A 1 92 ? -10.262 9.519 -4.372 1.00 91.75 92 HIS A O 1
ATOM 744 N N . PRO A 1 93 ? -12.425 9.499 -4.984 1.00 89.94 93 PRO A N 1
ATOM 745 C CA . PRO A 1 93 ? -12.765 10.796 -4.378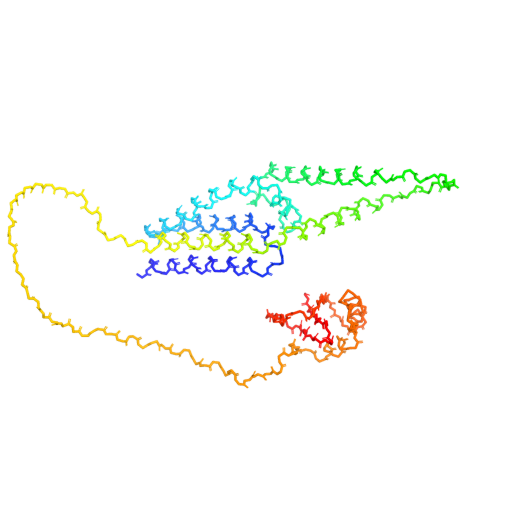 1.00 89.94 93 PRO A CA 1
ATOM 746 C C . PRO A 1 93 ? -12.550 10.842 -2.862 1.00 89.94 93 PRO A C 1
ATOM 748 O O . PRO A 1 93 ? -12.474 11.911 -2.270 1.00 89.94 93 PRO A O 1
ATOM 751 N N . ASN A 1 94 ? -12.461 9.675 -2.223 1.00 91.88 94 ASN A N 1
ATOM 752 C CA . ASN A 1 94 ? -12.246 9.579 -0.781 1.00 91.88 94 ASN A CA 1
ATOM 753 C C . ASN A 1 94 ? -10.761 9.579 -0.383 1.00 91.88 94 ASN A C 1
ATOM 755 O O . ASN A 1 94 ? -10.479 9.656 0.806 1.00 91.88 94 ASN A O 1
ATOM 759 N N . ILE A 1 95 ? -9.820 9.430 -1.323 1.00 94.12 95 ILE A N 1
ATOM 760 C CA . ILE A 1 95 ? -8.388 9.294 -0.993 1.00 94.12 95 ILE A CA 1
ATOM 761 C C . ILE A 1 95 ? -7.692 10.654 -1.025 1.00 94.12 95 ILE A C 1
ATOM 763 O O . ILE A 1 95 ? -7.032 11.028 -0.057 1.00 94.12 95 ILE A O 1
ATOM 767 N N . LEU A 1 96 ? -7.874 11.391 -2.117 1.00 94.94 96 LEU A N 1
ATOM 768 C CA . LEU A 1 96 ? -7.366 12.745 -2.308 1.00 94.94 96 LEU A CA 1
ATOM 769 C C . LEU A 1 96 ? -8.477 13.628 -2.869 1.00 94.94 96 LEU A C 1
ATOM 771 O O . LEU A 1 96 ? -9.384 13.149 -3.559 1.00 94.94 96 LEU A O 1
ATOM 775 N N . GLU A 1 97 ? -8.398 14.924 -2.576 1.00 95.12 97 GLU A N 1
ATOM 776 C CA . GLU A 1 97 ? -9.300 15.900 -3.172 1.00 95.12 97 GLU A CA 1
ATOM 777 C C . GLU A 1 97 ? -8.989 16.074 -4.663 1.00 95.12 97 GLU A C 1
ATOM 779 O O . GLU A 1 97 ? -7.875 15.839 -5.134 1.00 95.12 97 GLU A O 1
ATOM 784 N N . ARG A 1 98 ? -9.983 16.520 -5.440 1.00 95.25 98 ARG A N 1
ATOM 785 C CA . ARG A 1 98 ? -9.826 16.714 -6.891 1.00 95.25 98 ARG A CA 1
ATOM 786 C C . ARG A 1 98 ? -8.670 17.660 -7.234 1.00 95.25 98 ARG A C 1
ATOM 788 O O . ARG A 1 98 ? -7.991 17.461 -8.236 1.00 95.25 98 ARG A O 1
ATOM 795 N N . THR A 1 99 ? -8.454 18.686 -6.418 1.00 96.19 99 THR A N 1
ATOM 796 C CA . THR A 1 99 ? -7.347 19.641 -6.556 1.00 96.19 99 THR A CA 1
ATOM 797 C C . THR A 1 99 ? -5.988 18.971 -6.384 1.00 96.19 99 THR A C 1
ATOM 799 O O . THR A 1 99 ? -5.086 19.227 -7.180 1.00 96.19 99 THR A O 1
ATOM 802 N N . ASP A 1 100 ? -5.856 18.066 -5.414 1.00 95.50 100 ASP A N 1
ATOM 803 C CA . ASP A 1 100 ? -4.619 17.322 -5.165 1.00 95.50 100 ASP A CA 1
ATOM 804 C C . ASP A 1 100 ? -4.331 16.317 -6.281 1.00 95.50 100 ASP A C 1
ATOM 806 O O . ASP A 1 100 ? -3.182 16.173 -6.698 1.00 95.50 100 ASP A O 1
ATOM 810 N N . TRP A 1 101 ? -5.370 15.684 -6.835 1.00 95.44 101 TRP A N 1
ATOM 811 C CA . TRP A 1 101 ? -5.225 14.831 -8.015 1.00 95.44 101 TRP A CA 1
ATOM 812 C C . TRP A 1 101 ? -4.712 15.603 -9.232 1.00 95.44 101 TRP A C 1
ATOM 814 O O . TRP A 1 101 ? -3.780 15.155 -9.902 1.00 95.44 101 TRP A O 1
ATOM 824 N N . MET A 1 102 ? -5.271 16.788 -9.501 1.00 95.56 102 MET A N 1
ATOM 825 C CA . MET A 1 102 ? -4.782 17.631 -10.596 1.00 95.56 102 MET A CA 1
ATOM 826 C C . MET A 1 102 ? -3.348 18.106 -10.353 1.00 95.56 102 MET A C 1
ATOM 828 O O . MET A 1 102 ? -2.547 18.115 -11.286 1.00 95.56 102 MET A O 1
ATOM 832 N N . ARG A 1 103 ? -3.000 18.438 -9.105 1.00 96.50 103 ARG A N 1
ATOM 833 C CA . ARG A 1 103 ? -1.629 18.799 -8.731 1.00 96.50 103 ARG A CA 1
ATOM 834 C C . ARG A 1 103 ? -0.656 17.642 -8.962 1.00 96.50 103 ARG A C 1
ATOM 836 O O . ARG A 1 103 ? 0.383 17.861 -9.571 1.00 96.50 103 ARG A O 1
ATOM 843 N N . ALA A 1 104 ? -0.991 16.425 -8.532 1.00 95.88 104 ALA A N 1
ATOM 844 C CA . ALA A 1 104 ? -0.156 15.239 -8.745 1.00 95.88 104 ALA A CA 1
ATOM 845 C C . ALA A 1 104 ? 0.095 14.978 -10.239 1.00 95.88 104 ALA A C 1
ATOM 847 O O . ALA A 1 104 ? 1.226 14.711 -10.644 1.00 95.88 104 ALA A O 1
ATOM 848 N N . ARG A 1 105 ? -0.951 15.124 -11.063 1.00 95.06 105 ARG A N 1
ATOM 849 C CA . ARG A 1 105 ? -0.856 15.009 -12.521 1.00 95.06 105 ARG A CA 1
ATOM 850 C C . ARG A 1 105 ? 0.065 16.069 -13.127 1.00 95.06 105 ARG A C 1
ATOM 852 O O . ARG A 1 105 ? 0.879 15.727 -13.978 1.00 95.06 105 ARG A O 1
ATOM 859 N N . GLN A 1 106 ? -0.057 17.326 -12.697 1.00 96.62 106 GLN A N 1
ATOM 860 C CA . GLN A 1 106 ? 0.795 18.410 -13.190 1.00 96.62 106 GLN A CA 1
ATOM 861 C C . GLN A 1 106 ? 2.263 18.174 -12.826 1.00 96.62 106 GLN A C 1
ATOM 863 O O . GLN A 1 106 ? 3.119 18.233 -13.697 1.00 96.62 106 GLN A O 1
ATOM 868 N N . LEU A 1 107 ? 2.540 17.821 -11.568 1.00 95.56 107 LEU A N 1
ATOM 869 C CA . LEU A 1 107 ? 3.897 17.524 -11.105 1.00 95.56 107 LEU A CA 1
ATOM 870 C C . LEU A 1 107 ? 4.547 16.402 -11.923 1.00 95.56 107 LEU A C 1
ATOM 872 O O . LEU A 1 107 ? 5.720 16.487 -12.276 1.00 95.56 107 LEU A O 1
ATOM 876 N N . LEU A 1 108 ? 3.781 15.358 -12.248 1.00 92.31 108 LEU A N 1
ATOM 877 C CA . LEU A 1 108 ? 4.271 14.258 -13.070 1.00 92.31 108 LEU A CA 1
ATOM 878 C C . LEU A 1 108 ? 4.572 14.704 -14.510 1.00 92.31 108 LEU A C 1
ATOM 880 O O . LEU A 1 108 ? 5.604 14.320 -15.056 1.00 92.31 108 LEU A O 1
ATOM 884 N N . ALA A 1 109 ? 3.716 15.543 -15.102 1.00 92.06 109 ALA A N 1
ATOM 885 C CA . ALA A 1 109 ? 3.954 16.118 -16.426 1.00 92.06 109 ALA A CA 1
ATOM 886 C C . ALA A 1 109 ? 5.226 16.987 -16.452 1.00 92.06 109 ALA A C 1
ATOM 888 O O . ALA A 1 109 ? 6.078 16.790 -17.319 1.00 92.06 109 ALA A O 1
ATOM 889 N N . ASP A 1 110 ? 5.399 17.861 -15.456 1.00 94.00 110 ASP A N 1
ATOM 890 C CA . ASP A 1 110 ? 6.577 18.727 -15.324 1.00 94.00 110 ASP A CA 1
ATOM 891 C C . ASP A 1 110 ? 7.868 17.896 -15.183 1.00 94.00 110 ASP A C 1
ATOM 893 O O . ASP A 1 110 ? 8.892 18.202 -15.798 1.00 94.00 110 ASP A O 1
ATOM 897 N N . MET A 1 111 ? 7.827 16.804 -14.407 1.00 89.62 111 MET A N 1
ATOM 898 C CA . MET A 1 111 ? 8.961 15.884 -14.256 1.00 89.62 111 MET A CA 1
ATOM 899 C C . MET A 1 111 ? 9.333 15.185 -15.569 1.00 89.62 111 MET A C 1
ATOM 901 O O . MET A 1 111 ? 10.520 15.009 -15.860 1.00 89.62 111 MET A O 1
ATOM 905 N N . CYS A 1 112 ? 8.343 14.788 -16.369 1.00 87.31 112 CYS A N 1
ATOM 906 C CA . CYS A 1 112 ? 8.581 14.196 -17.683 1.00 87.31 112 CYS A CA 1
ATOM 907 C C . CYS A 1 112 ? 9.221 15.207 -18.649 1.00 87.31 112 CYS A C 1
ATOM 909 O O . CYS A 1 112 ? 10.203 14.872 -19.316 1.00 87.31 112 CYS A O 1
ATOM 911 N N . GLU A 1 113 ? 8.731 16.449 -18.678 1.00 90.38 113 GLU A N 1
ATOM 912 C CA . GLU A 1 113 ? 9.256 17.506 -19.551 1.00 90.38 113 GLU A CA 1
ATOM 913 C C . GLU A 1 113 ? 10.709 17.874 -19.207 1.00 90.38 113 GLU A C 1
ATOM 915 O O . GLU A 1 113 ? 11.571 17.944 -20.089 1.00 90.38 113 GLU A O 1
ATOM 920 N N . GLN A 1 114 ? 11.023 18.025 -17.916 1.00 89.06 114 GLN A N 1
ATOM 921 C CA . GLN A 1 114 ? 12.390 18.304 -17.459 1.00 89.06 114 GLN A CA 1
ATOM 922 C C . GLN A 1 114 ? 13.379 17.213 -17.892 1.00 89.06 114 GLN A C 1
ATOM 924 O O . GLN A 1 114 ? 14.516 17.509 -18.281 1.00 89.06 114 GLN A O 1
ATOM 929 N N . ARG A 1 115 ? 12.952 15.945 -17.863 1.00 82.56 115 ARG A N 1
ATOM 930 C CA . ARG A 1 115 ? 13.802 14.813 -18.246 1.00 82.56 115 ARG A CA 1
ATOM 931 C C . ARG A 1 115 ? 14.033 14.754 -19.756 1.00 82.56 115 ARG A C 1
ATOM 933 O O . ARG A 1 115 ? 15.153 14.469 -20.184 1.00 82.56 115 ARG A O 1
ATOM 940 N N . PHE A 1 116 ? 13.020 15.079 -20.555 1.00 82.62 116 PHE A N 1
ATOM 941 C CA . PHE A 1 116 ? 13.141 15.127 -22.012 1.00 82.62 116 PHE A CA 1
ATOM 942 C C . PHE A 1 116 ? 14.100 16.238 -22.464 1.00 82.62 116 PHE A C 1
ATOM 944 O O . PHE A 1 116 ? 15.040 15.988 -23.220 1.00 82.62 116 PHE A O 1
ATOM 951 N N . ASN A 1 117 ? 13.957 17.439 -21.898 1.00 86.44 117 ASN A N 1
ATOM 952 C CA . ASN A 1 117 ? 14.843 18.568 -22.190 1.00 86.44 117 ASN A CA 1
ATOM 953 C C . ASN A 1 117 ? 16.301 18.299 -21.784 1.00 86.44 117 ASN A C 1
ATOM 955 O O . ASN A 1 117 ? 17.222 18.716 -22.483 1.00 86.44 117 ASN A O 1
ATOM 959 N N . SER A 1 118 ? 16.521 17.540 -20.706 1.00 82.88 118 SER A N 1
ATOM 960 C CA . SER A 1 118 ? 17.867 17.138 -20.270 1.00 82.88 118 SER A CA 1
ATOM 961 C C . SER A 1 118 ? 18.513 16.087 -21.181 1.00 82.88 118 SER A C 1
ATOM 963 O O . SER A 1 118 ? 19.732 15.953 -21.199 1.00 82.88 118 SER A O 1
ATOM 965 N N . SER A 1 119 ? 17.717 15.329 -21.939 1.00 76.44 119 SER A N 1
ATOM 966 C CA . SER A 1 119 ? 18.217 14.269 -22.826 1.00 76.44 119 SER A CA 1
ATOM 967 C C . SER A 1 119 ? 18.659 14.815 -24.189 1.00 76.44 119 SER A C 1
ATOM 969 O O . SER A 1 119 ? 19.551 14.258 -24.824 1.00 76.44 119 SER A O 1
ATOM 971 N N . ASN A 1 120 ? 18.096 15.950 -24.612 1.00 70.81 120 ASN A N 1
ATOM 972 C CA . ASN A 1 120 ? 18.407 16.585 -25.896 1.00 70.81 120 ASN A CA 1
ATOM 973 C C . ASN A 1 120 ? 19.701 17.414 -25.891 1.00 70.81 120 ASN A C 1
ATOM 975 O O . ASN A 1 120 ? 20.092 17.945 -26.928 1.00 70.81 120 ASN A O 1
ATOM 979 N N . SER A 1 121 ? 20.408 17.502 -24.761 1.00 66.19 121 SER A N 1
ATOM 980 C CA . SER A 1 121 ? 21.742 18.112 -24.695 1.00 66.19 121 SER A CA 1
ATOM 981 C C . SER A 1 121 ? 22.877 17.129 -25.011 1.00 66.19 121 SER A C 1
ATOM 983 O O . SER A 1 121 ? 24.014 17.358 -24.590 1.00 66.19 121 SER A O 1
ATOM 985 N N . LEU A 1 122 ? 22.607 16.023 -25.719 1.00 56.72 122 LEU A N 1
ATOM 986 C CA . LEU A 1 122 ? 23.685 15.180 -26.235 1.00 56.72 122 LEU A CA 1
ATOM 987 C C . LEU A 1 122 ? 24.524 15.971 -27.256 1.00 56.72 122 LEU A C 1
ATOM 989 O O . LEU A 1 122 ? 23.970 16.717 -28.067 1.00 56.72 122 LEU A O 1
ATOM 993 N N . PRO A 1 123 ? 25.862 15.835 -27.223 1.00 55.06 123 PRO A N 1
ATOM 994 C CA . PRO A 1 123 ? 26.746 16.588 -28.096 1.00 55.06 123 PRO A CA 1
ATOM 995 C C . PRO A 1 123 ? 26.408 16.276 -29.550 1.00 55.06 123 PRO A C 1
ATOM 997 O O . PRO A 1 123 ? 26.368 15.111 -29.938 1.00 55.06 123 PRO A O 1
ATOM 1000 N N . SER A 1 124 ? 26.165 17.343 -30.314 1.00 52.34 124 SER A N 1
ATOM 1001 C CA . SER A 1 124 ? 25.884 17.355 -31.749 1.00 52.34 124 SER A CA 1
ATOM 1002 C C . SER A 1 124 ? 26.730 16.309 -32.482 1.00 52.34 124 SER A C 1
ATOM 1004 O O . SER A 1 124 ? 27.917 16.518 -32.745 1.00 52.34 124 SER A O 1
ATOM 1006 N N . ALA A 1 125 ? 26.135 15.144 -32.749 1.00 53.38 125 ALA A N 1
ATOM 1007 C CA . ALA A 1 125 ? 26.750 14.118 -33.567 1.00 53.38 125 ALA A CA 1
ATOM 1008 C C . ALA A 1 125 ? 26.715 14.636 -35.004 1.00 53.38 125 ALA A C 1
ATOM 1010 O O . ALA A 1 125 ? 25.657 14.766 -35.616 1.00 53.38 125 ALA A O 1
ATOM 1011 N N . ALA A 1 126 ? 27.887 15.017 -35.497 1.00 57.12 126 ALA A N 1
ATOM 1012 C CA . ALA A 1 126 ? 28.084 15.483 -36.853 1.00 57.12 126 ALA A CA 1
ATOM 1013 C C . ALA A 1 126 ? 27.548 14.464 -37.877 1.00 57.12 126 ALA A C 1
ATOM 1015 O O . ALA A 1 126 ? 27.888 13.286 -37.813 1.00 57.12 126 ALA A O 1
ATOM 1016 N N . ASN A 1 127 ? 26.778 14.972 -38.844 1.00 56.25 127 ASN A N 1
ATOM 1017 C CA . ASN A 1 127 ? 26.515 14.405 -40.170 1.00 56.25 127 ASN A CA 1
ATOM 1018 C C . ASN A 1 127 ? 26.099 12.923 -40.214 1.00 56.25 127 ASN A C 1
ATOM 1020 O O . ASN A 1 127 ? 26.915 12.050 -40.509 1.00 56.25 127 ASN A O 1
ATOM 1024 N N . PHE A 1 128 ? 24.804 12.651 -40.047 1.00 54.28 128 PHE A N 1
ATOM 1025 C CA . PHE A 1 128 ? 24.210 11.404 -40.529 1.00 54.28 128 PHE A CA 1
ATOM 1026 C C . PHE A 1 128 ? 22.991 11.721 -41.406 1.00 54.28 128 PHE A C 1
ATOM 1028 O O . PHE A 1 128 ? 21.894 11.961 -40.907 1.00 54.28 128 PHE A O 1
ATOM 1035 N N . ASP A 1 129 ? 23.213 11.764 -42.723 1.00 63.97 129 ASP A N 1
ATOM 1036 C CA . ASP A 1 129 ? 22.173 11.883 -43.751 1.00 63.97 129 ASP 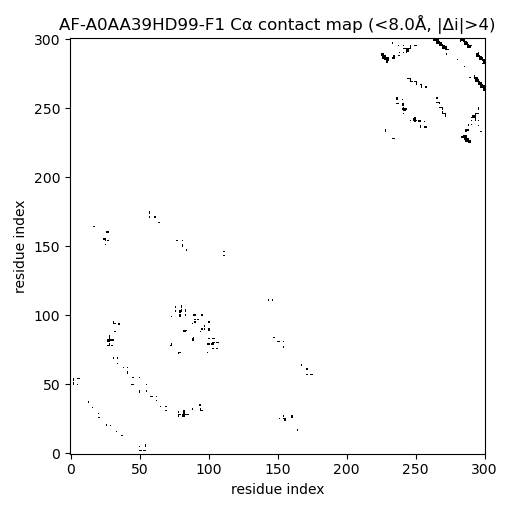A CA 1
ATOM 1037 C C . ASP A 1 129 ? 21.444 10.536 -43.888 1.00 63.97 129 ASP A C 1
ATOM 1039 O O . ASP A 1 129 ? 21.816 9.679 -44.692 1.00 63.97 129 ASP A O 1
ATOM 1043 N N . GLY A 1 130 ? 20.423 10.320 -43.059 1.00 70.38 130 GLY A N 1
ATOM 1044 C CA . GLY A 1 130 ? 19.517 9.176 -43.148 1.00 70.38 130 GLY A CA 1
ATOM 1045 C C . GLY A 1 130 ? 18.059 9.632 -43.286 1.00 70.38 130 GLY A C 1
ATOM 1046 O O . GLY A 1 130 ? 17.686 10.642 -42.688 1.00 70.38 130 GLY A O 1
ATOM 1047 N N . PRO A 1 131 ? 17.219 8.928 -44.068 1.00 65.25 131 PRO A N 1
ATOM 1048 C CA . PRO A 1 131 ? 15.815 9.287 -44.239 1.00 65.25 131 PRO A CA 1
ATOM 1049 C C . PRO A 1 131 ? 15.052 9.161 -42.913 1.00 65.25 131 PRO A C 1
ATOM 1051 O O . PRO A 1 131 ? 15.067 8.112 -42.271 1.00 65.25 131 PRO A O 1
ATOM 1054 N N . VAL A 1 132 ? 14.383 10.248 -42.523 1.00 62.50 132 VAL A N 1
ATOM 1055 C CA . VAL A 1 132 ? 13.537 10.331 -41.327 1.00 62.50 132 VAL A CA 1
ATOM 1056 C C . VAL A 1 132 ? 12.305 9.454 -41.539 1.00 62.50 132 VAL A C 1
ATOM 1058 O O . VAL A 1 132 ? 11.404 9.809 -42.298 1.00 62.50 132 VAL A O 1
ATOM 1061 N N . VAL A 1 133 ? 12.280 8.294 -40.887 1.00 66.31 133 VAL A N 1
ATOM 1062 C CA . VAL A 1 133 ? 11.067 7.488 -40.735 1.00 66.31 133 VAL A CA 1
ATOM 1063 C C . VAL A 1 133 ? 10.270 8.124 -39.601 1.00 66.31 133 VAL A C 1
ATOM 1065 O O . VAL A 1 133 ? 10.744 8.193 -38.471 1.00 66.31 133 VAL A O 1
ATOM 1068 N N . VAL A 1 134 ? 9.105 8.674 -39.931 1.00 59.56 134 VAL A N 1
ATOM 1069 C CA . VAL A 1 134 ? 8.142 9.177 -38.947 1.00 59.56 134 VAL A CA 1
ATOM 1070 C C . VAL A 1 134 ? 7.466 7.944 -38.352 1.00 59.56 134 VAL A C 1
ATOM 1072 O O . VAL A 1 134 ? 6.796 7.225 -39.087 1.00 59.56 134 VAL A O 1
ATOM 1075 N N . ASP A 1 135 ? 7.741 7.657 -37.081 1.00 58.53 135 ASP A N 1
ATOM 1076 C CA . ASP A 1 135 ? 7.165 6.523 -36.355 1.00 58.53 135 ASP A CA 1
ATOM 1077 C C . ASP A 1 135 ? 5.875 6.963 -35.644 1.00 58.53 135 ASP A C 1
ATOM 1079 O O . ASP A 1 135 ? 5.813 8.027 -35.016 1.00 58.53 135 ASP A O 1
ATOM 1083 N N . ASP A 1 136 ? 4.820 6.173 -35.806 1.00 50.19 136 ASP A N 1
ATOM 1084 C CA . ASP A 1 136 ? 3.446 6.554 -35.498 1.00 50.19 136 ASP A CA 1
ATOM 1085 C C . ASP A 1 136 ? 3.096 6.221 -34.031 1.00 50.19 136 ASP A C 1
ATOM 1087 O O . ASP A 1 136 ? 2.575 5.158 -33.717 1.00 50.19 136 ASP A O 1
ATOM 1091 N N . GLY A 1 137 ? 3.335 7.156 -33.106 1.00 53.81 137 GLY A N 1
ATOM 1092 C CA . GLY A 1 137 ? 2.527 7.345 -31.884 1.00 53.81 137 GLY A CA 1
ATOM 1093 C C . GLY A 1 137 ? 2.550 6.294 -30.752 1.00 53.81 137 GLY A C 1
ATOM 1094 O O . GLY A 1 137 ? 1.958 6.563 -29.707 1.00 53.81 137 GLY A O 1
ATOM 1095 N N . GLU A 1 138 ? 3.221 5.144 -30.877 1.00 55.59 138 GLU A N 1
ATOM 1096 C CA . GLU A 1 138 ? 3.349 4.153 -29.780 1.00 55.59 138 GLU A CA 1
ATOM 1097 C C . GLU A 1 138 ? 4.425 4.505 -28.728 1.00 55.59 138 GLU A C 1
ATOM 1099 O O . GLU A 1 138 ? 4.466 3.921 -27.638 1.00 55.59 138 GLU A O 1
ATOM 1104 N N . ASP A 1 139 ? 5.270 5.501 -28.997 1.00 60.12 139 ASP A N 1
ATOM 1105 C CA . ASP A 1 139 ? 6.397 5.848 -28.125 1.00 60.12 139 ASP A CA 1
ATOM 1106 C C . ASP A 1 139 ? 6.004 6.596 -26.840 1.00 60.12 139 ASP A C 1
ATOM 1108 O O . ASP A 1 139 ? 6.667 6.443 -25.805 1.00 60.12 139 ASP A O 1
ATOM 1112 N N . ASP A 1 140 ? 4.895 7.343 -26.844 1.00 59.44 140 ASP A N 1
ATOM 1113 C CA . ASP A 1 140 ? 4.495 8.174 -25.699 1.00 59.44 140 ASP A CA 1
ATOM 1114 C C . ASP A 1 140 ? 4.116 7.333 -24.471 1.00 59.44 140 ASP A C 1
ATOM 1116 O O . ASP A 1 140 ? 4.539 7.621 -23.346 1.00 59.44 140 ASP A O 1
ATOM 1120 N N . TRP A 1 141 ? 3.383 6.234 -24.668 1.00 60.03 141 TRP A N 1
ATOM 1121 C CA . TRP A 1 141 ? 2.996 5.338 -23.572 1.00 60.03 141 TRP A CA 1
ATOM 1122 C C . TRP A 1 141 ? 4.204 4.602 -22.973 1.00 60.03 141 TRP A C 1
ATOM 1124 O O . TRP A 1 141 ? 4.334 4.457 -21.752 1.00 60.03 141 TRP A O 1
ATOM 1134 N N . ASN A 1 142 ? 5.140 4.180 -23.827 1.00 65.69 142 ASN A N 1
ATOM 1135 C CA . ASN A 1 142 ? 6.357 3.487 -23.409 1.00 65.69 142 ASN A CA 1
ATOM 1136 C C . ASN A 1 142 ? 7.342 4.414 -22.680 1.00 65.69 142 ASN A C 1
ATOM 1138 O O . ASN A 1 142 ? 8.067 3.969 -21.784 1.00 65.69 142 ASN A O 1
ATOM 1142 N N . SER A 1 143 ? 7.360 5.701 -23.028 1.00 63.88 143 SER A N 1
ATOM 1143 C CA . SER A 1 143 ? 8.104 6.738 -22.306 1.00 63.88 143 SER A CA 1
ATOM 1144 C C . SER A 1 143 ? 7.531 6.965 -20.899 1.00 63.88 143 SER A C 1
ATOM 1146 O O . SER A 1 143 ? 8.268 6.962 -19.904 1.00 63.88 143 SER A O 1
ATOM 1148 N N . TRP A 1 144 ? 6.200 7.035 -20.787 1.00 64.44 144 TRP A N 1
ATOM 1149 C CA . TRP A 1 144 ? 5.492 7.169 -19.510 1.00 64.44 144 TRP A CA 1
ATOM 1150 C C . TRP A 1 144 ? 5.749 6.001 -18.551 1.00 64.44 144 TRP A C 1
ATOM 1152 O O . TRP A 1 144 ? 6.086 6.218 -17.382 1.00 64.44 144 TRP A O 1
ATOM 1162 N N . ASN A 1 145 ? 5.664 4.761 -19.043 1.00 64.81 145 ASN A N 1
ATOM 1163 C CA . ASN A 1 145 ? 5.918 3.571 -18.224 1.00 64.81 145 ASN A CA 1
ATOM 1164 C C . ASN A 1 145 ? 7.355 3.523 -17.688 1.00 64.81 145 ASN A C 1
ATOM 1166 O O . ASN A 1 145 ? 7.565 3.182 -16.521 1.00 64.81 145 ASN A O 1
ATOM 1170 N N . ARG A 1 146 ? 8.343 3.920 -18.502 1.00 66.81 146 ARG A N 1
ATOM 1171 C CA . ARG A 1 146 ? 9.747 3.999 -18.068 1.00 66.81 146 ARG A CA 1
ATOM 1172 C C . ARG A 1 146 ? 9.954 5.053 -16.980 1.00 66.81 146 ARG A C 1
ATOM 1174 O O . ARG A 1 146 ? 10.610 4.769 -15.980 1.00 66.81 146 ARG A O 1
ATOM 1181 N N . CYS A 1 147 ? 9.352 6.235 -17.122 1.00 65.25 147 CYS A N 1
ATOM 1182 C CA . CYS A 1 147 ? 9.481 7.302 -16.125 1.00 65.25 147 CYS A CA 1
ATOM 1183 C C . CYS A 1 147 ? 8.839 6.913 -14.777 1.00 65.25 147 CYS A C 1
ATOM 1185 O O . CYS A 1 147 ? 9.446 7.102 -13.722 1.00 65.25 147 CYS A O 1
ATOM 1187 N N . SER A 1 148 ? 7.662 6.279 -14.809 1.00 63.06 148 SER A N 1
ATOM 1188 C CA . SER A 1 148 ? 6.970 5.774 -13.613 1.00 63.06 148 SER A CA 1
ATOM 1189 C C . SER A 1 148 ? 7.812 4.756 -12.828 1.00 63.06 148 SER A C 1
ATOM 1191 O O . SER A 1 148 ? 7.926 4.845 -11.601 1.00 63.06 148 SER A O 1
ATOM 1193 N N . HIS A 1 149 ? 8.463 3.821 -13.529 1.00 63.88 149 HIS A N 1
ATOM 1194 C CA . HIS A 1 149 ? 9.246 2.758 -12.898 1.00 63.88 149 HIS A CA 1
ATOM 1195 C C . HIS A 1 149 ? 10.494 3.295 -12.167 1.00 63.88 149 HIS A C 1
ATOM 1197 O O . HIS A 1 149 ? 10.827 2.836 -11.071 1.00 63.88 149 HIS A O 1
ATOM 1203 N N . ASP A 1 150 ? 11.152 4.317 -12.720 1.00 64.62 150 ASP A N 1
ATOM 1204 C CA . ASP A 1 150 ? 12.306 4.968 -12.086 1.00 64.62 150 ASP A CA 1
ATOM 1205 C C . ASP A 1 150 ? 11.915 5.771 -10.835 1.00 64.62 150 ASP A C 1
ATOM 1207 O O . ASP A 1 150 ? 12.603 5.717 -9.811 1.00 64.62 150 ASP A O 1
ATOM 1211 N N . ILE A 1 151 ? 10.780 6.479 -10.882 1.00 62.75 151 ILE A N 1
ATOM 1212 C CA . ILE A 1 151 ? 10.255 7.248 -9.741 1.00 62.75 151 ILE A CA 1
ATOM 1213 C C . ILE A 1 151 ? 9.897 6.306 -8.588 1.00 62.75 151 ILE A C 1
ATOM 1215 O O . ILE A 1 151 ? 10.257 6.566 -7.435 1.00 62.75 151 ILE A O 1
ATOM 1219 N N . GLN A 1 152 ? 9.251 5.176 -8.895 1.00 60.53 152 GLN A N 1
ATOM 1220 C CA . GLN A 1 152 ? 8.950 4.152 -7.898 1.00 60.53 152 GLN A CA 1
ATOM 1221 C C . GLN A 1 152 ? 10.214 3.590 -7.249 1.00 60.53 152 GLN A C 1
ATOM 1223 O O . GLN A 1 152 ? 10.195 3.323 -6.051 1.00 60.53 152 GLN A O 1
ATOM 1228 N N . ASN A 1 153 ? 11.312 3.438 -7.993 1.00 60.62 153 ASN A N 1
ATOM 1229 C CA . ASN A 1 153 ? 12.584 2.969 -7.447 1.00 60.62 153 ASN A CA 1
ATOM 1230 C C . ASN A 1 153 ? 13.268 4.008 -6.543 1.00 60.62 153 ASN A C 1
ATOM 1232 O O . ASN A 1 153 ? 13.901 3.628 -5.562 1.00 60.62 153 ASN A O 1
ATOM 1236 N N . SER A 1 154 ? 13.101 5.303 -6.822 1.00 54.38 154 SER A N 1
ATOM 1237 C CA . SER A 1 154 ? 13.652 6.394 -6.003 1.00 54.38 154 SER A CA 1
ATOM 1238 C C . SER A 1 154 ? 12.897 6.582 -4.675 1.00 54.38 154 SER A C 1
ATOM 1240 O O . SER A 1 154 ? 13.496 6.838 -3.631 1.00 54.38 154 SER A O 1
ATOM 1242 N N . ALA A 1 155 ? 11.578 6.353 -4.666 1.00 52.91 155 ALA A N 1
ATOM 1243 C CA . ALA A 1 155 ? 10.734 6.453 -3.468 1.00 52.91 155 ALA A CA 1
ATOM 1244 C C . ALA A 1 155 ? 10.876 5.271 -2.478 1.00 52.91 155 ALA A C 1
ATOM 1246 O O . ALA A 1 155 ? 10.210 5.246 -1.442 1.00 52.91 155 ALA A O 1
ATOM 1247 N N . ARG A 1 156 ? 11.733 4.283 -2.771 1.00 53.72 156 ARG A N 1
ATOM 1248 C CA . ARG A 1 156 ? 11.829 3.006 -2.043 1.00 53.72 156 ARG A CA 1
ATOM 1249 C C . ARG A 1 156 ? 12.480 3.050 -0.669 1.00 53.72 156 ARG A C 1
ATOM 1251 O O . ARG A 1 156 ? 12.630 1.974 -0.112 1.00 53.72 156 ARG A O 1
ATOM 1258 N N . SER A 1 157 ? 12.862 4.195 -0.096 1.00 51.59 157 SER A N 1
ATOM 1259 C CA . SER A 1 157 ? 13.502 4.189 1.231 1.00 51.59 157 SER A CA 1
ATOM 1260 C C . SER A 1 157 ? 12.539 3.626 2.295 1.00 51.59 157 SER A C 1
ATOM 1262 O O . SER A 1 157 ? 11.645 4.343 2.757 1.00 51.59 157 SER A O 1
ATOM 1264 N N . PRO A 1 158 ? 12.711 2.361 2.734 1.00 53.66 158 PRO A N 1
ATOM 1265 C CA . PRO A 1 158 ? 11.799 1.719 3.681 1.00 53.66 158 PRO A CA 1
ATOM 1266 C C . PRO A 1 158 ? 11.957 2.314 5.089 1.00 53.66 158 PRO A C 1
ATOM 1268 O O . PRO A 1 158 ? 11.099 2.157 5.956 1.00 53.66 158 PRO A O 1
ATOM 1271 N N . ILE A 1 159 ? 13.042 3.064 5.296 1.00 51.75 159 ILE A N 1
ATOM 1272 C CA . ILE A 1 159 ? 13.420 3.712 6.546 1.00 51.75 159 ILE A CA 1
ATOM 1273 C C . ILE A 1 159 ? 12.442 4.839 6.886 1.00 51.75 159 ILE A C 1
ATOM 1275 O O . ILE A 1 159 ? 12.009 4.937 8.028 1.00 51.75 159 ILE A O 1
ATOM 1279 N N . ILE A 1 160 ? 12.033 5.662 5.915 1.00 56.62 160 ILE A N 1
ATOM 1280 C CA . ILE A 1 160 ? 11.192 6.842 6.192 1.00 56.62 160 ILE A CA 1
ATOM 1281 C C . ILE A 1 160 ? 9.800 6.417 6.669 1.00 56.62 160 ILE A C 1
ATOM 1283 O O . ILE A 1 160 ? 9.243 6.996 7.599 1.00 56.62 160 ILE A O 1
ATOM 1287 N N . LEU A 1 161 ? 9.253 5.366 6.067 1.00 55.94 161 LEU A N 1
ATOM 1288 C CA . LEU A 1 161 ? 7.903 4.899 6.355 1.00 55.94 161 LEU A CA 1
ATOM 1289 C C . LEU A 1 161 ? 7.837 4.068 7.641 1.00 55.94 161 LEU A C 1
ATOM 1291 O O . LEU A 1 161 ? 6.916 4.246 8.435 1.00 55.94 161 LEU A O 1
ATOM 1295 N N . SER A 1 162 ? 8.861 3.244 7.885 1.00 55.72 162 SER A N 1
ATOM 1296 C CA . SER A 1 162 ? 9.093 2.579 9.172 1.00 55.72 162 SER A CA 1
ATOM 1297 C C . SER A 1 162 ? 9.198 3.593 10.316 1.00 55.72 162 SER A C 1
ATOM 1299 O O . SER A 1 162 ? 8.515 3.454 11.328 1.00 55.72 162 SER A O 1
ATOM 1301 N N . VAL A 1 163 ? 9.969 4.670 10.129 1.00 57.47 163 VAL A N 1
ATOM 1302 C CA . VAL A 1 163 ? 10.128 5.728 11.136 1.00 57.47 163 VAL A CA 1
ATOM 1303 C C . VAL A 1 163 ? 8.816 6.475 11.374 1.00 57.47 163 VAL A C 1
ATOM 1305 O O . VAL A 1 163 ? 8.458 6.699 12.525 1.00 57.47 163 VAL A O 1
ATOM 1308 N N . LEU A 1 164 ? 8.053 6.813 10.331 1.00 62.25 164 LEU A N 1
ATOM 1309 C CA . LEU A 1 164 ? 6.756 7.485 10.491 1.00 62.25 164 LEU A CA 1
ATOM 1310 C C . LEU A 1 164 ? 5.736 6.613 11.231 1.00 62.25 164 LEU A C 1
ATOM 1312 O O . LEU A 1 164 ? 5.037 7.091 12.122 1.00 62.25 164 LEU A O 1
ATOM 1316 N N . LEU A 1 165 ? 5.679 5.324 10.904 1.00 66.69 165 LEU A N 1
ATOM 1317 C CA . LEU A 1 165 ? 4.762 4.381 11.535 1.00 66.69 165 LEU A CA 1
ATOM 1318 C C . LEU A 1 165 ? 5.171 4.099 12.991 1.00 66.69 165 LEU A C 1
ATOM 1320 O O . LEU A 1 165 ? 4.319 4.073 13.880 1.00 66.69 165 LEU A O 1
ATOM 1324 N N . PHE A 1 166 ? 6.476 4.008 13.261 1.00 64.00 166 PHE A N 1
ATOM 1325 C CA . PHE A 1 166 ? 7.027 3.926 14.612 1.00 64.00 166 PHE A CA 1
ATOM 1326 C C . PHE A 1 166 ? 6.709 5.178 15.438 1.00 64.00 166 PHE A C 1
ATOM 1328 O O . PHE A 1 166 ? 6.276 5.055 16.579 1.00 64.00 166 PHE A O 1
ATOM 1335 N N . VAL A 1 167 ? 6.837 6.379 14.864 1.00 67.00 167 VAL A N 1
ATOM 1336 C CA . VAL A 1 167 ? 6.488 7.639 15.542 1.00 67.00 167 VAL A CA 1
ATOM 1337 C C . VAL A 1 167 ? 5.001 7.681 15.896 1.00 67.00 167 VAL A C 1
ATOM 1339 O O . VAL A 1 167 ? 4.663 8.060 17.015 1.00 67.00 167 VAL A O 1
ATOM 1342 N N . ILE A 1 168 ? 4.113 7.230 15.004 1.00 69.00 168 ILE A N 1
ATOM 1343 C CA . ILE A 1 168 ? 2.671 7.154 15.290 1.00 69.00 168 ILE A CA 1
ATOM 1344 C C . ILE A 1 168 ? 2.396 6.164 16.430 1.00 69.00 168 ILE A C 1
ATOM 1346 O O . ILE A 1 168 ? 1.665 6.494 17.362 1.00 69.00 168 ILE A O 1
ATOM 1350 N N . ILE A 1 169 ? 3.006 4.974 16.405 1.00 73.00 169 ILE A N 1
ATOM 1351 C CA . ILE A 1 169 ? 2.829 3.970 17.465 1.00 73.00 169 ILE A CA 1
ATOM 1352 C C . ILE A 1 169 ? 3.366 4.483 18.807 1.00 73.00 169 ILE A C 1
ATOM 1354 O O . ILE A 1 169 ? 2.681 4.355 19.819 1.00 73.00 169 ILE A O 1
ATOM 1358 N N . VAL A 1 170 ? 4.555 5.093 18.828 1.00 67.69 170 VAL A N 1
ATOM 1359 C CA . VAL A 1 170 ? 5.158 5.652 20.048 1.00 67.69 170 VAL A CA 1
ATOM 1360 C C . VAL A 1 170 ? 4.292 6.769 20.622 1.00 67.69 170 VAL A C 1
ATOM 1362 O O . VAL A 1 170 ? 4.052 6.773 21.823 1.00 67.69 170 VAL A O 1
ATOM 1365 N N . GLN A 1 171 ? 3.754 7.665 19.790 1.00 66.19 171 GLN A N 1
ATOM 1366 C CA . GLN A 1 171 ? 2.861 8.727 20.263 1.00 66.19 171 GLN A CA 1
ATOM 1367 C C . GLN A 1 171 ? 1.542 8.184 20.824 1.00 66.19 171 GLN A C 1
ATOM 1369 O O . GLN A 1 171 ? 1.055 8.684 21.836 1.00 66.19 171 GLN A O 1
ATOM 1374 N N . VAL A 1 172 ? 0.975 7.142 20.208 1.00 65.69 1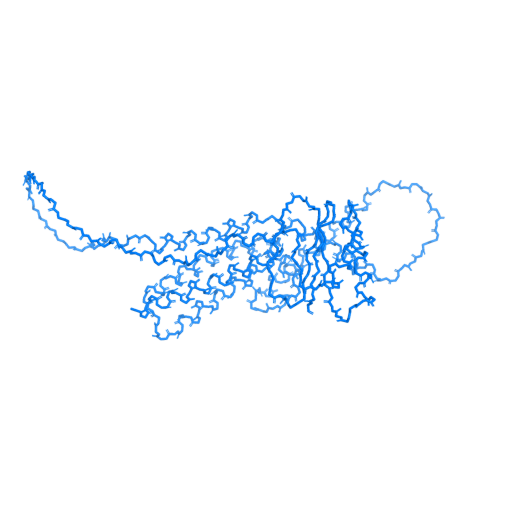72 VAL A N 1
ATOM 1375 C CA . VAL A 1 172 ? -0.233 6.483 20.728 1.00 65.69 172 VAL A CA 1
ATOM 1376 C C . VAL A 1 172 ? 0.057 5.789 22.059 1.00 65.69 172 VAL A C 1
ATOM 1378 O O . VAL A 1 172 ? -0.748 5.888 22.982 1.00 65.69 172 VAL A O 1
ATOM 1381 N N . LEU A 1 173 ? 1.206 5.120 22.191 1.00 68.38 173 LEU A N 1
ATOM 1382 C CA . LEU A 1 173 ? 1.614 4.500 23.451 1.00 68.38 173 LEU A CA 1
ATOM 1383 C C . LEU A 1 173 ? 1.846 5.547 24.545 1.00 68.38 173 LEU A C 1
ATOM 1385 O O . LEU A 1 173 ? 1.346 5.364 25.649 1.00 68.38 173 LEU A O 1
ATOM 1389 N N . ASP A 1 174 ? 2.530 6.650 24.251 1.00 62.19 174 ASP A N 1
ATOM 1390 C CA . ASP A 1 174 ? 2.801 7.702 25.236 1.00 62.19 174 ASP A CA 1
ATOM 1391 C C . ASP A 1 174 ? 1.492 8.348 25.731 1.00 62.19 174 ASP A C 1
ATOM 1393 O O . ASP A 1 174 ? 1.260 8.460 26.934 1.00 62.19 174 ASP A O 1
ATOM 1397 N N . ALA A 1 175 ? 0.548 8.626 24.823 1.00 59.16 175 ALA A N 1
ATOM 1398 C CA . ALA A 1 175 ? -0.787 9.111 25.185 1.00 59.16 175 ALA A CA 1
ATOM 1399 C C . ALA A 1 175 ? -1.603 8.100 26.017 1.00 59.16 175 ALA A C 1
ATOM 1401 O O . ALA A 1 175 ? -2.387 8.497 26.875 1.00 59.16 175 ALA A O 1
ATOM 1402 N N . CYS A 1 176 ? -1.424 6.794 25.790 1.00 58.59 176 CYS A N 1
ATOM 1403 C CA . CYS A 1 176 ? -2.146 5.750 26.526 1.00 58.59 176 CYS A CA 1
ATOM 1404 C C . CYS A 1 176 ? -1.512 5.396 27.882 1.00 58.59 176 CYS A C 1
ATOM 1406 O O . CYS A 1 176 ? -2.203 4.852 28.744 1.00 58.59 176 CYS A O 1
ATOM 1408 N N . PHE A 1 177 ? -0.210 5.642 28.062 1.00 59.84 177 PHE A N 1
ATOM 1409 C CA . PHE A 1 177 ? 0.550 5.211 29.240 1.00 59.84 177 PHE A CA 1
ATOM 1410 C C . PHE A 1 177 ? 1.006 6.346 30.149 1.00 59.84 177 PHE A C 1
ATOM 1412 O O . PHE A 1 177 ? 1.547 6.042 31.215 1.00 59.84 177 PHE A O 1
ATOM 1419 N N . GLN A 1 178 ? 0.759 7.617 29.809 1.00 53.41 178 GLN A N 1
ATOM 1420 C CA . GLN A 1 178 ? 0.921 8.682 30.792 1.00 53.41 178 GLN A CA 1
ATOM 1421 C C . GLN A 1 178 ? -0.031 8.416 31.965 1.00 53.41 178 GLN A C 1
ATOM 1423 O O . GLN A 1 178 ? -1.254 8.477 31.801 1.00 53.41 178 GLN A O 1
ATOM 1428 N N . PRO A 1 179 ? 0.499 8.078 33.156 1.00 45.19 179 PRO A N 1
ATOM 1429 C CA . PRO A 1 179 ? -0.341 7.820 34.301 1.00 45.19 179 PRO A CA 1
ATOM 1430 C C . PRO A 1 179 ? -1.016 9.145 34.634 1.00 45.19 179 PRO A C 1
ATOM 1432 O O . PRO A 1 179 ? -0.353 10.085 35.071 1.00 45.19 179 PRO A O 1
ATOM 1435 N N . GLN A 1 180 ? -2.336 9.222 34.475 1.00 45.56 180 GLN A N 1
ATOM 1436 C CA . GLN A 1 180 ? -3.155 10.203 35.185 1.00 45.56 180 GLN A CA 1
ATOM 1437 C C . GLN A 1 180 ? -3.126 9.872 36.688 1.00 45.56 180 GLN A C 1
ATOM 1439 O O . GLN A 1 180 ? -4.133 9.552 37.313 1.00 45.56 180 GLN A O 1
ATOM 1444 N N . CYS A 1 181 ? -1.942 9.912 37.291 1.00 45.25 181 CYS A N 1
ATOM 1445 C CA . CYS A 1 181 ? -1.777 9.972 38.725 1.00 45.25 181 CYS A CA 1
ATOM 1446 C C . CYS A 1 181 ? -1.957 11.438 39.129 1.00 45.25 181 CYS A C 1
ATOM 1448 O O . CYS A 1 181 ? -1.012 12.214 39.114 1.00 45.25 181 CYS A O 1
ATOM 1450 N N . GLY A 1 182 ? -3.193 11.795 39.482 1.00 46.59 182 GLY A N 1
ATOM 1451 C CA . GLY A 1 182 ? -3.478 12.837 40.469 1.00 46.59 182 GLY A CA 1
ATOM 1452 C C . GLY A 1 182 ? -3.179 14.280 40.060 1.00 46.59 182 GLY A C 1
ATOM 1453 O O . GLY A 1 182 ? -2.196 14.865 40.494 1.00 46.59 182 GLY A O 1
ATOM 1454 N N . GLY A 1 183 ? -4.108 14.898 39.333 1.00 42.47 183 GLY A N 1
ATOM 1455 C CA . GLY A 1 183 ? -4.179 16.351 39.145 1.00 42.47 183 GLY A CA 1
ATOM 1456 C C . GLY A 1 183 ? -5.474 16.947 39.697 1.00 42.47 183 GLY A C 1
ATOM 1457 O O . GLY A 1 183 ? -6.091 17.780 39.044 1.00 42.47 183 GLY A O 1
ATOM 1458 N N . GLY A 1 184 ? -5.934 16.482 40.863 1.00 44.03 184 GLY A N 1
ATOM 1459 C CA . GLY A 1 184 ? -7.055 17.086 41.587 1.00 44.03 184 GLY A CA 1
ATOM 1460 C C . GLY A 1 184 ? -6.618 18.383 42.265 1.00 44.03 184 GLY A C 1
ATOM 1461 O O . GLY A 1 184 ? -6.246 18.374 43.432 1.00 44.03 184 GLY A O 1
ATOM 1462 N N . GLY A 1 185 ? -6.627 19.492 41.527 1.00 40.03 185 GLY A N 1
ATOM 1463 C CA . GLY A 1 185 ? -6.342 20.834 42.039 1.00 40.03 185 GLY A CA 1
ATOM 1464 C C . GLY A 1 185 ? -7.624 21.590 42.369 1.00 40.03 185 GLY A C 1
ATOM 1465 O O . GLY A 1 185 ? -8.034 22.466 41.614 1.00 40.03 185 GLY A O 1
ATOM 1466 N N . GLY A 1 186 ? -8.258 21.245 43.488 1.00 42.78 186 GLY A N 1
ATOM 1467 C CA . GLY A 1 186 ? -9.392 21.974 44.044 1.00 42.78 186 GLY A CA 1
ATOM 1468 C C . GLY A 1 186 ? -9.257 22.123 45.556 1.00 42.78 186 GLY A C 1
ATOM 1469 O O . GLY A 1 186 ? -9.320 21.133 46.271 1.00 42.78 186 GLY A O 1
ATOM 1470 N N . GLY A 1 187 ? -9.142 23.371 46.018 1.00 41.06 187 GLY A N 1
ATOM 1471 C CA . GLY A 1 187 ? -9.657 23.792 47.322 1.00 41.06 187 GLY A CA 1
ATOM 1472 C C . GLY A 1 187 ? -8.684 23.863 48.505 1.00 41.06 187 GLY A C 1
ATOM 1473 O O . GLY A 1 187 ? -8.187 22.858 48.987 1.00 41.06 187 GLY A O 1
ATOM 1474 N N . CYS A 1 188 ? -8.586 25.085 49.040 1.00 40.69 188 CYS A N 1
ATOM 1475 C CA . CYS A 1 188 ? -8.511 25.421 50.467 1.00 40.69 188 CYS A CA 1
ATOM 1476 C C . CYS A 1 188 ? -7.279 25.002 51.294 1.00 40.69 188 CYS A C 1
ATOM 1478 O O . CYS A 1 188 ? -7.173 23.892 51.786 1.00 40.69 188 CYS A O 1
ATOM 1480 N N . GLY A 1 189 ? -6.470 26.015 51.624 1.00 43.56 189 GLY A N 1
ATOM 1481 C CA . GLY A 1 189 ? -6.421 26.521 53.000 1.00 43.56 189 GLY A CA 1
ATOM 1482 C C . GLY A 1 189 ? -5.612 25.739 54.039 1.00 43.56 189 GLY A C 1
ATOM 1483 O O . GLY A 1 189 ? -6.056 24.725 54.549 1.00 43.56 189 GLY A O 1
ATOM 1484 N N . GLY A 1 190 ? -4.537 26.382 54.504 1.00 46.16 190 GLY A N 1
ATOM 1485 C CA . GLY A 1 190 ? -4.234 26.460 55.934 1.00 46.16 190 GLY A CA 1
ATOM 1486 C C . GLY A 1 190 ? -3.315 25.392 56.529 1.00 46.16 190 GLY A C 1
ATOM 1487 O O . GLY A 1 190 ? -3.672 24.231 56.641 1.00 46.16 190 GLY A O 1
ATOM 1488 N N . GLY A 1 191 ? -2.202 25.871 57.092 1.00 42.78 191 GLY A N 1
ATOM 1489 C CA . GLY A 1 191 ? -1.834 25.493 58.459 1.00 42.78 191 GLY A CA 1
ATOM 1490 C C . GLY A 1 191 ? -0.757 24.422 58.647 1.00 42.78 191 GLY A C 1
ATOM 1491 O O . GLY A 1 191 ? -1.028 23.238 58.562 1.00 42.78 191 GLY A O 1
ATOM 1492 N N . CYS A 1 192 ? 0.417 24.905 59.068 1.00 41.91 192 CYS A N 1
ATOM 1493 C CA . CYS A 1 192 ? 1.197 24.447 60.229 1.00 41.91 192 CYS A CA 1
ATOM 1494 C C . CYS A 1 192 ? 1.724 22.999 60.343 1.00 41.91 192 CYS A C 1
ATOM 1496 O O . CYS A 1 192 ? 0.962 22.057 60.502 1.00 41.91 192 CYS A O 1
ATOM 1498 N N . GLY A 1 193 ? 3.049 22.918 60.564 1.00 42.22 193 GLY A N 1
ATOM 1499 C CA . GLY A 1 193 ? 3.736 21.902 61.390 1.00 42.22 193 GLY A CA 1
ATOM 1500 C C . GLY A 1 193 ? 3.951 20.552 60.697 1.00 42.22 193 GLY A C 1
ATOM 1501 O O . GLY A 1 193 ? 3.109 20.099 59.947 1.00 42.22 193 GLY A O 1
ATOM 1502 N N . GLY A 1 194 ? 5.057 19.828 60.841 1.00 45.66 194 GLY A N 1
ATOM 1503 C CA . GLY A 1 194 ? 6.050 19.774 61.909 1.00 45.66 194 GLY A CA 1
ATOM 1504 C C . GLY A 1 194 ? 6.213 18.302 62.325 1.00 45.66 194 GLY A C 1
ATOM 1505 O O . GLY A 1 194 ? 5.224 17.669 62.670 1.00 45.66 194 GLY A O 1
ATOM 1506 N N . GLY A 1 195 ? 7.448 17.780 62.314 1.00 41.12 195 GLY A N 1
ATOM 1507 C CA . GLY A 1 195 ? 7.808 16.422 62.775 1.00 41.12 195 GLY A CA 1
ATOM 1508 C C . GLY A 1 195 ? 7.470 15.314 61.764 1.00 41.12 195 GLY A C 1
ATOM 1509 O O . GLY A 1 195 ? 6.502 15.415 61.032 1.00 41.12 195 GLY A O 1
ATOM 1510 N N . GLY A 1 196 ? 8.216 14.228 61.593 1.00 43.59 196 GLY A N 1
ATOM 1511 C CA . GLY A 1 196 ? 9.248 13.605 62.410 1.00 43.59 196 GLY A CA 1
ATOM 1512 C C . GLY A 1 196 ? 8.997 12.089 62.408 1.00 43.59 196 GLY A C 1
ATOM 1513 O O . GLY A 1 196 ? 7.892 11.667 62.710 1.00 43.59 196 GLY A O 1
ATOM 1514 N N . GLY A 1 197 ? 10.027 11.291 62.106 1.00 40.16 197 GLY A N 1
ATOM 1515 C CA . GLY A 1 197 ? 10.155 9.908 62.586 1.00 40.16 197 GLY A CA 1
ATOM 1516 C C . GLY A 1 197 ? 9.518 8.768 61.770 1.00 40.16 197 GLY A C 1
ATOM 1517 O O . GLY A 1 197 ? 8.308 8.662 61.658 1.00 40.16 197 GLY A O 1
ATOM 1518 N N . GLY A 1 198 ? 10.367 7.808 61.382 1.00 36.91 198 GLY A N 1
ATOM 1519 C CA . GLY A 1 198 ? 10.282 6.465 61.974 1.00 36.91 198 GLY A CA 1
ATOM 1520 C C . GLY A 1 198 ? 9.642 5.317 61.177 1.00 36.91 198 GLY A C 1
ATOM 1521 O O . GLY A 1 198 ? 8.489 5.377 60.782 1.00 36.91 198 GLY A O 1
ATOM 1522 N N . CYS A 1 199 ? 10.408 4.217 61.125 1.00 35.53 199 CYS A N 1
ATOM 1523 C CA . CYS A 1 199 ? 10.005 2.801 61.093 1.00 35.53 199 CYS A CA 1
ATOM 1524 C C . CYS A 1 199 ? 9.178 2.251 59.914 1.00 35.53 199 CYS A C 1
ATOM 1526 O O . CYS A 1 199 ? 7.971 2.412 59.843 1.00 35.53 199 CYS A O 1
ATOM 1528 N N . GLY A 1 200 ? 9.848 1.434 59.090 1.00 39.97 200 GLY A N 1
ATOM 1529 C CA . GLY A 1 200 ? 9.866 -0.026 59.271 1.00 39.97 200 GLY A CA 1
ATOM 1530 C C . GLY A 1 200 ? 8.579 -0.820 59.008 1.00 39.97 200 GLY A C 1
ATOM 1531 O O . GLY A 1 200 ? 7.513 -0.503 59.512 1.00 39.97 200 GLY A O 1
ATOM 1532 N N . GLY A 1 201 ? 8.746 -1.970 58.347 1.00 38.34 201 GLY A N 1
ATOM 1533 C CA . GLY A 1 201 ? 7.823 -3.103 58.467 1.00 38.34 201 GLY A CA 1
ATOM 1534 C C . GLY A 1 201 ? 7.201 -3.537 57.148 1.00 38.34 201 GLY A C 1
ATOM 1535 O O . GLY A 1 201 ? 6.401 -2.825 56.555 1.00 38.34 201 GLY A O 1
ATOM 1536 N N . GLY A 1 202 ? 7.587 -4.728 56.693 1.00 44.78 202 GLY A N 1
ATOM 1537 C CA . GLY A 1 202 ? 7.069 -5.336 55.479 1.00 44.78 202 GLY A CA 1
ATOM 1538 C C . GLY A 1 202 ? 5.682 -5.960 55.622 1.00 44.78 202 GLY A C 1
ATOM 1539 O O . GLY A 1 202 ? 5.169 -6.162 56.714 1.00 44.78 202 GLY A O 1
ATOM 1540 N N . CYS A 1 203 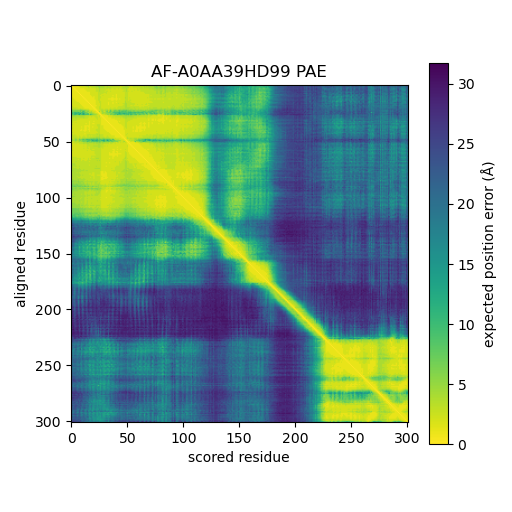? 5.123 -6.296 54.467 1.00 35.06 203 CYS A N 1
ATOM 1541 C CA . CYS A 1 203 ? 4.126 -7.323 54.149 1.00 35.06 203 CYS A CA 1
ATOM 1542 C C . CYS A 1 203 ? 3.929 -7.155 52.636 1.00 35.06 203 CYS A C 1
ATOM 1544 O O . CYS A 1 203 ? 3.864 -6.038 52.144 1.00 35.06 203 CYS A O 1
ATOM 1546 N N . GLY A 1 204 ? 3.923 -8.159 51.780 1.00 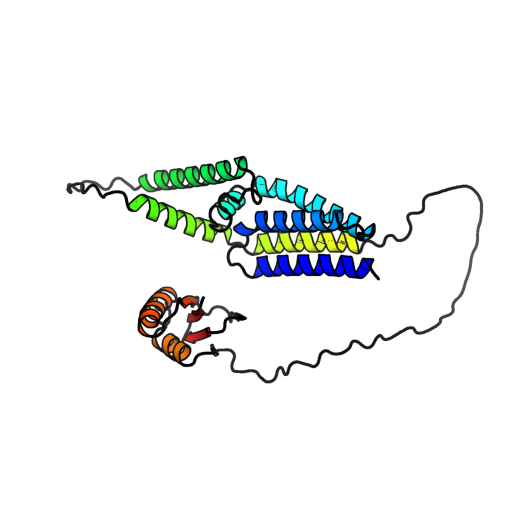38.94 204 GLY A N 1
ATOM 1547 C CA . GLY A 1 204 ? 3.377 -9.498 51.884 1.00 38.94 204 GLY A CA 1
ATOM 1548 C C . GLY A 1 204 ? 2.975 -9.819 50.442 1.00 38.94 204 GLY A C 1
ATOM 1549 O O . GLY A 1 204 ? 2.465 -8.954 49.730 1.00 38.94 204 GLY A O 1
ATOM 1550 N N . GLY A 1 205 ? 3.353 -10.997 49.958 1.00 48.81 205 GLY A N 1
ATOM 1551 C CA . GLY A 1 205 ? 3.370 -11.310 48.534 1.00 48.81 205 GLY A CA 1
ATOM 1552 C C . GLY A 1 205 ? 2.013 -11.219 47.836 1.00 48.81 205 GLY A C 1
ATOM 1553 O O . GLY A 1 205 ? 1.002 -11.679 48.352 1.00 48.81 205 GLY A O 1
ATOM 1554 N N . CYS A 1 206 ? 2.039 -10.736 46.593 1.00 43.00 206 CYS A N 1
ATOM 1555 C CA . CYS A 1 206 ? 0.938 -10.866 45.648 1.00 43.00 206 CYS A CA 1
ATOM 1556 C C . CYS A 1 206 ? 1.467 -11.302 44.274 1.00 43.00 206 CYS A C 1
ATOM 1558 O O . CYS A 1 206 ? 2.070 -10.529 43.538 1.00 43.00 206 CYS A O 1
ATOM 1560 N N . GLY A 1 207 ? 1.192 -12.564 43.933 1.00 42.38 207 GLY A N 1
ATOM 1561 C CA . GLY A 1 207 ? 0.806 -12.954 42.577 1.00 42.38 207 GLY A CA 1
ATOM 1562 C C . GLY A 1 207 ? 1.902 -13.072 41.519 1.00 42.38 207 GLY A C 1
ATOM 1563 O O . GLY A 1 207 ? 1.914 -12.318 40.549 1.00 42.38 207 GLY A O 1
ATOM 1564 N N . LYS A 1 208 ? 2.709 -14.140 41.584 1.00 41.50 208 LYS A N 1
ATOM 1565 C CA . LYS A 1 208 ? 3.336 -14.705 40.376 1.00 41.50 208 LYS A CA 1
ATOM 1566 C C . LYS A 1 208 ? 2.231 -15.220 39.446 1.00 41.50 208 LYS A C 1
ATOM 1568 O O . LYS A 1 208 ? 1.793 -16.365 39.545 1.00 41.50 208 LYS A O 1
ATOM 1573 N N . ARG A 1 209 ? 1.752 -14.359 38.547 1.00 46.09 209 ARG A N 1
ATOM 1574 C CA . ARG A 1 209 ? 0.833 -14.729 37.468 1.00 46.09 209 ARG A CA 1
ATOM 1575 C C . ARG A 1 209 ? 1.609 -15.601 36.482 1.00 46.09 209 ARG A C 1
ATOM 1577 O O . ARG A 1 209 ? 2.427 -15.112 35.709 1.00 46.09 209 ARG A O 1
ATOM 1584 N N . LYS A 1 210 ? 1.380 -16.912 36.571 1.00 46.84 210 LYS A N 1
ATOM 1585 C CA . LYS A 1 210 ? 1.916 -17.947 35.681 1.00 46.84 210 LYS A CA 1
ATOM 1586 C C . LYS A 1 210 ? 1.539 -17.578 34.239 1.00 46.84 210 LYS A C 1
ATOM 1588 O O . LYS A 1 210 ? 0.376 -17.705 33.853 1.00 46.84 210 LYS A O 1
ATOM 1593 N N . ARG A 1 211 ? 2.500 -17.049 33.467 1.00 43.53 211 ARG A N 1
ATOM 1594 C CA . ARG A 1 211 ? 2.384 -16.945 32.006 1.00 43.53 211 ARG A CA 1
ATOM 1595 C C . ARG A 1 211 ? 2.086 -18.357 31.507 1.00 43.53 211 ARG A C 1
ATOM 1597 O O . ARG A 1 211 ? 2.836 -19.279 31.816 1.00 43.53 211 ARG A O 1
ATOM 1604 N N . ARG A 1 212 ? 0.967 -18.530 30.803 1.00 41.12 212 ARG A N 1
ATOM 1605 C CA . ARG A 1 212 ? 0.743 -19.733 30.001 1.00 41.12 212 ARG A CA 1
ATOM 1606 C C . ARG A 1 212 ? 1.825 -19.690 28.931 1.00 41.12 212 ARG A C 1
ATOM 1608 O O . ARG A 1 212 ? 1.812 -18.786 28.100 1.00 41.12 212 ARG A O 1
ATOM 1615 N N . SER A 1 213 ? 2.814 -20.566 29.060 1.00 33.09 213 SER A N 1
ATOM 1616 C CA . SER A 1 213 ? 3.708 -20.909 27.968 1.00 33.09 213 SER A CA 1
ATOM 1617 C C . SER A 1 213 ? 2.815 -21.333 26.811 1.00 33.09 213 SER A C 1
ATOM 1619 O O . SER A 1 213 ? 2.030 -22.268 26.951 1.00 33.09 213 SER A O 1
ATOM 1621 N N . LEU A 1 214 ? 2.872 -20.573 25.722 1.00 40.56 214 LEU A N 1
ATOM 1622 C CA . LEU A 1 214 ? 2.553 -21.123 24.417 1.00 40.56 214 LEU A CA 1
ATOM 1623 C C . LEU A 1 214 ? 3.456 -22.344 24.259 1.00 40.56 214 LEU A C 1
ATOM 1625 O O . LEU A 1 214 ? 4.638 -22.263 24.613 1.00 40.56 214 LEU A O 1
ATOM 1629 N N . ASP A 1 215 ? 2.872 -23.464 23.842 1.00 38.06 215 ASP A N 1
ATOM 1630 C CA . ASP A 1 215 ? 3.638 -24.649 23.486 1.00 38.06 215 ASP A CA 1
ATOM 1631 C C . ASP A 1 215 ? 4.789 -24.208 22.575 1.00 38.06 215 ASP A C 1
ATOM 1633 O O . ASP A 1 215 ? 4.547 -23.430 21.641 1.00 38.06 215 ASP A O 1
ATOM 1637 N N . PRO A 1 216 ? 6.041 -24.596 22.875 1.00 40.72 216 PRO A N 1
ATOM 1638 C CA . PRO A 1 216 ? 7.128 -24.360 21.950 1.00 40.72 216 PRO A CA 1
ATOM 1639 C C . PRO A 1 216 ? 6.728 -25.045 20.647 1.00 40.72 216 PRO A C 1
ATOM 1641 O O . PRO A 1 216 ? 6.584 -26.266 20.597 1.00 40.72 216 PRO A O 1
ATOM 1644 N N . PHE A 1 217 ? 6.480 -24.236 19.616 1.00 46.09 217 PHE A N 1
ATOM 1645 C CA . PHE A 1 217 ? 6.534 -24.730 18.252 1.00 46.09 217 PHE A CA 1
ATOM 1646 C C . PHE A 1 217 ? 7.859 -25.470 18.127 1.00 46.09 217 PHE A C 1
ATOM 1648 O O . PHE A 1 217 ? 8.892 -24.965 18.566 1.00 46.09 217 PHE A O 1
ATOM 1655 N N . ASP A 1 218 ? 7.780 -26.697 17.634 1.00 39.81 218 ASP A N 1
ATOM 1656 C CA . ASP A 1 218 ? 8.904 -27.603 17.501 1.00 39.81 218 ASP A CA 1
ATOM 1657 C C . ASP A 1 218 ? 9.938 -26.981 16.551 1.00 39.81 218 ASP A C 1
ATOM 1659 O O . ASP A 1 218 ? 9.866 -27.115 15.332 1.00 39.81 218 ASP A O 1
ATOM 1663 N N . GLU A 1 219 ? 10.894 -26.239 17.115 1.00 45.66 219 GLU A N 1
ATOM 1664 C CA . GLU A 1 219 ? 12.020 -25.627 16.402 1.00 45.66 219 GLU A CA 1
ATOM 1665 C C . GLU A 1 219 ? 12.982 -26.683 15.821 1.00 45.66 219 GLU A C 1
ATOM 1667 O O . GLU A 1 219 ? 13.995 -26.322 15.228 1.00 45.66 219 GLU A O 1
ATOM 1672 N N . ASN A 1 220 ? 12.679 -27.983 15.954 1.00 40.47 220 ASN A N 1
ATOM 1673 C CA . ASN A 1 220 ? 13.478 -29.068 15.390 1.00 40.47 220 ASN A CA 1
ATOM 1674 C C . ASN A 1 220 ? 12.944 -29.620 14.066 1.00 40.47 220 ASN A C 1
ATOM 1676 O O . ASN A 1 220 ? 13.632 -30.434 13.449 1.00 40.47 220 ASN A O 1
ATOM 1680 N N . GLU A 1 221 ? 11.813 -29.132 13.548 1.00 42.00 221 GLU A N 1
ATOM 1681 C CA . GLU A 1 221 ? 11.470 -29.326 12.134 1.00 42.00 221 GLU A CA 1
ATOM 1682 C C . GLU A 1 221 ? 12.131 -28.225 11.286 1.00 42.00 221 GLU A C 1
ATOM 1684 O O . GLU A 1 221 ? 11.510 -27.496 10.513 1.00 42.00 221 GLU A O 1
ATOM 1689 N N . VAL A 1 222 ? 13.456 -28.105 11.441 1.00 44.06 222 VAL A N 1
ATOM 1690 C CA . VAL A 1 222 ? 14.332 -27.419 10.490 1.00 44.06 222 VAL A CA 1
ATOM 1691 C C . VAL A 1 222 ? 14.346 -28.273 9.225 1.00 44.06 222 VAL A C 1
ATOM 1693 O O . VAL A 1 222 ? 15.298 -28.991 8.918 1.00 44.06 222 VAL A O 1
ATOM 1696 N N . HIS A 1 223 ? 13.255 -28.208 8.460 1.00 44.19 223 HIS A N 1
ATOM 1697 C CA . HIS A 1 223 ? 13.340 -28.402 7.027 1.00 44.19 223 HIS A CA 1
ATOM 1698 C C . HIS A 1 223 ? 14.483 -27.512 6.555 1.00 44.19 223 HIS A C 1
ATOM 1700 O O . HIS A 1 223 ? 14.452 -26.308 6.802 1.00 44.19 223 HIS A O 1
ATOM 1706 N N . ASN A 1 224 ? 15.500 -28.108 5.927 1.00 46.50 224 ASN A N 1
ATOM 1707 C CA . ASN A 1 224 ? 16.532 -27.402 5.171 1.00 46.50 224 ASN A CA 1
ATOM 1708 C C . ASN A 1 224 ? 15.864 -26.243 4.410 1.00 46.50 224 ASN A C 1
ATOM 1710 O O . ASN A 1 224 ? 15.205 -26.452 3.390 1.00 46.50 224 ASN A O 1
ATOM 1714 N N . SER A 1 225 ? 15.969 -25.031 4.958 1.00 52.75 225 SER A N 1
ATOM 1715 C CA . SER A 1 225 ? 15.077 -23.895 4.677 1.00 52.75 225 SER A CA 1
ATOM 1716 C C . SER A 1 225 ? 15.371 -23.222 3.336 1.00 52.75 225 SER A C 1
ATOM 1718 O O . SER A 1 225 ? 14.919 -22.116 3.051 1.00 52.75 225 SER A O 1
ATOM 1720 N N . THR A 1 226 ? 16.133 -23.908 2.488 1.00 59.66 226 THR A N 1
ATOM 1721 C CA . THR A 1 226 ? 16.510 -23.507 1.137 1.00 59.66 226 THR A CA 1
ATOM 1722 C C . THR A 1 226 ? 15.412 -23.757 0.107 1.00 59.66 226 THR A C 1
ATOM 1724 O O . THR A 1 226 ? 15.536 -23.291 -1.025 1.00 59.66 226 THR A O 1
ATOM 1727 N N . THR A 1 227 ? 14.335 -24.451 0.485 1.00 68.31 227 THR A N 1
ATOM 1728 C CA . THR A 1 227 ? 13.201 -24.743 -0.398 1.00 68.31 227 THR A CA 1
ATOM 1729 C C . THR A 1 227 ? 11.874 -24.602 0.326 1.00 68.31 227 THR A C 1
ATOM 1731 O O . THR A 1 227 ? 11.520 -25.451 1.139 1.00 68.31 227 THR A O 1
ATOM 1734 N N . ALA A 1 228 ? 11.111 -23.571 -0.027 1.00 84.44 228 ALA A N 1
ATOM 1735 C CA . ALA A 1 228 ? 9.716 -23.425 0.370 1.00 84.44 228 ALA A CA 1
ATOM 1736 C C . ALA A 1 228 ? 8.852 -23.619 -0.881 1.00 84.44 228 ALA A C 1
ATOM 1738 O O . ALA A 1 228 ? 8.550 -22.660 -1.586 1.00 84.44 228 ALA A O 1
ATOM 1739 N N . CYS A 1 229 ? 8.517 -24.870 -1.205 1.00 91.38 229 CYS A N 1
ATOM 1740 C CA . CYS A 1 229 ? 7.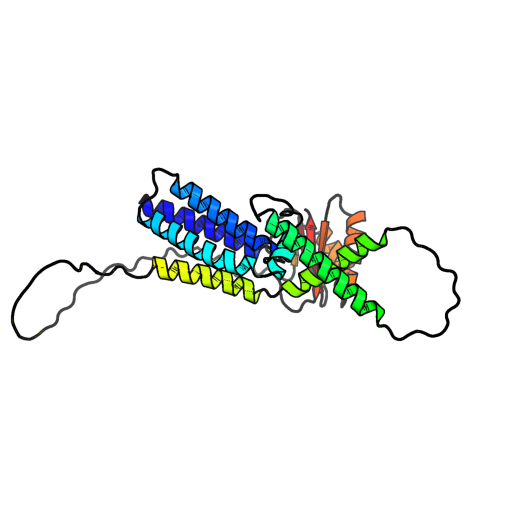752 -25.214 -2.405 1.00 91.38 229 CYS A CA 1
ATOM 1741 C C . CYS A 1 229 ? 6.637 -26.198 -2.090 1.00 91.38 229 CYS A C 1
ATOM 1743 O O . CYS A 1 229 ? 6.891 -27.250 -1.511 1.00 91.38 229 CYS A O 1
ATOM 1745 N N . ASN A 1 230 ? 5.420 -25.878 -2.530 1.00 91.62 230 ASN A N 1
ATOM 1746 C CA . ASN A 1 230 ? 4.259 -26.760 -2.401 1.00 91.62 230 ASN A CA 1
ATOM 1747 C C . ASN A 1 230 ? 3.936 -27.542 -3.689 1.00 91.62 230 ASN A C 1
ATOM 1749 O O . ASN A 1 230 ? 3.076 -28.417 -3.679 1.00 91.62 230 ASN A O 1
ATOM 1753 N N . SER A 1 231 ? 4.636 -27.246 -4.788 1.00 91.81 231 SER A N 1
ATOM 1754 C CA . SER A 1 231 ? 4.477 -27.906 -6.084 1.00 91.81 231 SER A CA 1
ATOM 1755 C C . SER A 1 231 ? 5.824 -28.394 -6.603 1.00 91.81 231 SER A C 1
ATOM 1757 O O . SER A 1 231 ? 6.715 -27.604 -6.923 1.00 91.81 231 SER A O 1
ATOM 1759 N N . GLU A 1 232 ? 5.966 -29.714 -6.723 1.00 93.31 232 GLU A N 1
ATOM 1760 C CA . GLU A 1 232 ? 7.172 -30.351 -7.261 1.00 93.31 232 GLU A CA 1
ATOM 1761 C C . GLU A 1 232 ? 7.382 -30.021 -8.747 1.00 93.31 232 GLU A C 1
ATOM 1763 O O . GLU A 1 232 ? 8.514 -29.850 -9.200 1.00 93.31 232 GLU A O 1
ATOM 1768 N N . LYS A 1 233 ? 6.286 -29.812 -9.490 1.00 93.94 233 LYS A N 1
ATOM 1769 C CA . LYS A 1 233 ? 6.321 -29.361 -10.888 1.00 93.94 233 LYS A CA 1
ATOM 1770 C C . LYS A 1 233 ? 6.991 -27.990 -11.011 1.00 93.94 233 LYS A C 1
ATOM 1772 O O . LYS A 1 233 ? 7.898 -27.826 -11.824 1.00 93.94 233 LYS A O 1
ATOM 1777 N N . LEU A 1 234 ? 6.588 -27.032 -10.169 1.00 94.31 234 LEU A N 1
ATOM 1778 C CA . LEU A 1 234 ? 7.196 -25.698 -10.137 1.00 94.31 234 LEU A CA 1
ATOM 1779 C C . LEU A 1 234 ? 8.642 -25.750 -9.652 1.00 94.31 234 LEU A C 1
ATOM 1781 O O . LEU A 1 234 ? 9.493 -25.081 -10.226 1.00 94.31 234 LEU A O 1
ATOM 1785 N N . LYS A 1 235 ? 8.941 -26.581 -8.649 1.00 95.50 235 LYS A N 1
ATOM 1786 C CA . LYS A 1 235 ? 10.309 -26.766 -8.154 1.00 95.50 235 LYS A CA 1
ATOM 1787 C C . LYS A 1 235 ? 11.255 -27.203 -9.271 1.00 95.50 235 LYS A C 1
ATOM 1789 O O . LYS A 1 235 ? 12.293 -26.576 -9.464 1.00 95.50 235 LYS A O 1
ATOM 1794 N N . ASN A 1 236 ? 10.873 -28.228 -10.033 1.00 95.88 236 ASN A N 1
ATOM 1795 C CA . ASN A 1 236 ? 11.673 -28.729 -11.150 1.00 95.88 236 ASN A CA 1
ATOM 1796 C C . ASN A 1 236 ? 11.799 -27.693 -12.275 1.00 95.88 236 ASN A C 1
ATOM 1798 O O . ASN A 1 236 ? 12.878 -27.539 -12.844 1.00 95.88 236 ASN A O 1
ATOM 1802 N N . LEU A 1 237 ? 10.725 -26.949 -12.564 1.00 96.31 237 LEU A N 1
ATOM 1803 C CA . LEU A 1 237 ? 10.743 -25.876 -13.558 1.00 96.31 237 LEU A CA 1
ATOM 1804 C C . LEU A 1 237 ? 11.724 -24.769 -13.164 1.00 96.31 237 LEU A C 1
ATOM 1806 O O . LEU A 1 237 ? 12.591 -24.426 -13.968 1.00 96.31 237 LEU A O 1
ATOM 1810 N N . ILE A 1 238 ? 11.642 -24.253 -11.932 1.00 95.81 238 ILE A N 1
ATOM 1811 C CA . ILE A 1 238 ? 12.565 -23.222 -11.437 1.00 95.81 238 ILE A CA 1
ATOM 1812 C C . ILE A 1 238 ? 13.996 -23.767 -11.474 1.00 95.81 238 ILE A C 1
ATOM 1814 O O . ILE A 1 238 ? 14.876 -23.131 -12.044 1.00 95.81 238 ILE A O 1
ATOM 1818 N N . GLN A 1 239 ? 14.229 -24.982 -10.971 1.00 96.31 239 GLN A N 1
ATOM 1819 C CA . GLN A 1 239 ? 15.567 -25.576 -10.931 1.00 96.31 239 GLN A CA 1
ATOM 1820 C C . GLN A 1 239 ? 16.239 -25.662 -12.310 1.00 96.31 239 GLN A C 1
ATOM 1822 O O . GLN A 1 239 ? 17.449 -25.479 -12.409 1.00 96.31 239 GLN A O 1
ATOM 1827 N N . GLN A 1 240 ? 15.468 -25.935 -13.364 1.00 97.06 240 GLN A N 1
ATOM 1828 C CA . GLN A 1 240 ? 15.977 -26.048 -14.734 1.00 97.06 240 GLN A CA 1
ATOM 1829 C C . GLN A 1 240 ? 16.102 -24.708 -15.468 1.00 97.06 240 GLN A C 1
ATOM 1831 O O . GLN A 1 240 ? 16.776 -24.650 -16.495 1.00 97.06 240 GLN A O 1
ATOM 1836 N N . SER A 1 241 ? 15.421 -23.667 -14.990 1.00 97.31 241 SER A N 1
ATOM 1837 C CA . SER A 1 241 ? 15.268 -22.402 -15.722 1.00 97.31 241 SER A CA 1
ATOM 1838 C C . SER A 1 241 ? 16.086 -21.259 -15.126 1.00 97.31 241 SER A C 1
ATOM 1840 O O . SER A 1 241 ? 16.301 -20.259 -15.808 1.00 97.31 241 SER A O 1
ATOM 1842 N N . VAL A 1 242 ? 16.556 -21.392 -13.880 1.00 96.94 242 VAL A N 1
ATOM 1843 C CA . VAL A 1 242 ? 17.402 -20.380 -13.236 1.00 96.94 242 VAL A CA 1
ATOM 1844 C C . VAL A 1 242 ? 18.787 -20.341 -13.875 1.00 96.94 242 VAL A C 1
ATOM 1846 O O . VAL A 1 242 ? 19.476 -21.354 -13.990 1.00 96.94 242 VAL A O 1
ATOM 1849 N N . ILE A 1 243 ? 19.211 -19.134 -14.236 1.00 96.62 243 ILE A N 1
ATOM 1850 C CA . ILE A 1 243 ? 20.524 -18.825 -14.790 1.00 96.62 243 ILE A CA 1
ATOM 1851 C C . ILE A 1 243 ? 21.363 -18.204 -13.672 1.00 96.62 243 ILE A C 1
ATOM 1853 O O . ILE A 1 243 ? 21.095 -17.095 -13.203 1.00 96.62 243 ILE A O 1
ATOM 1857 N N . ALA A 1 244 ? 22.392 -18.931 -13.228 1.00 94.19 244 ALA A N 1
ATOM 1858 C CA . ALA A 1 244 ? 23.288 -18.462 -12.175 1.00 94.19 244 ALA A CA 1
ATOM 1859 C C . ALA A 1 244 ? 23.923 -17.113 -12.556 1.00 94.19 244 ALA A C 1
ATOM 1861 O O . ALA A 1 244 ? 24.409 -16.933 -13.671 1.00 94.19 244 ALA A O 1
ATOM 1862 N N . GLY A 1 245 ? 23.926 -16.165 -11.620 1.00 92.19 245 GLY A N 1
ATOM 1863 C CA . GLY A 1 245 ? 24.500 -14.835 -11.812 1.00 92.19 245 GLY A CA 1
ATOM 1864 C C . GLY A 1 245 ? 23.598 -13.808 -12.494 1.00 92.19 245 GLY A C 1
ATOM 1865 O O . GLY A 1 245 ? 23.971 -12.640 -12.491 1.00 92.19 245 GLY A O 1
ATOM 1866 N N . SER A 1 246 ? 22.427 -14.187 -13.020 1.00 96.00 246 SER A N 1
ATOM 1867 C CA . SER A 1 246 ? 21.489 -13.230 -13.623 1.00 96.00 246 SER A CA 1
ATOM 1868 C C . SER A 1 246 ? 20.040 -13.494 -13.192 1.00 96.00 246 SER A C 1
ATOM 1870 O O . SER A 1 246 ? 19.356 -14.353 -13.764 1.00 96.00 246 SER A O 1
ATOM 1872 N N . PRO A 1 247 ? 19.544 -12.752 -12.183 1.00 95.56 247 PRO A N 1
ATOM 1873 C CA . PRO A 1 247 ? 18.140 -12.782 -11.788 1.00 95.56 247 PRO A CA 1
ATOM 1874 C C . PRO A 1 247 ? 17.195 -12.403 -12.933 1.00 95.56 247 PRO A C 1
ATOM 1876 O O . PRO A 1 247 ? 16.165 -13.046 -13.108 1.00 95.56 247 PRO A O 1
ATOM 1879 N N . GLU A 1 248 ? 17.556 -11.412 -13.748 1.00 94.88 248 GLU A N 1
ATOM 1880 C CA . GLU A 1 248 ? 16.713 -10.887 -14.828 1.00 94.88 248 GLU A CA 1
ATOM 1881 C C . GLU A 1 248 ? 16.484 -11.948 -15.906 1.00 94.88 248 GLU A C 1
ATOM 1883 O O . GLU A 1 248 ? 15.344 -12.233 -16.275 1.00 94.88 248 GLU A O 1
ATOM 1888 N N . MET A 1 249 ? 17.559 -12.607 -16.349 1.00 97.38 249 MET A N 1
ATOM 1889 C CA . MET A 1 249 ? 17.468 -13.691 -17.329 1.00 97.38 249 MET A CA 1
ATOM 1890 C C . MET A 1 249 ? 16.737 -14.910 -16.757 1.00 97.38 249 MET A C 1
ATOM 1892 O O . MET A 1 249 ? 16.011 -15.590 -17.482 1.00 97.38 249 MET A O 1
ATOM 1896 N N . SER A 1 250 ? 16.874 -15.163 -15.450 1.00 97.62 250 SER A N 1
ATOM 1897 C CA . SER A 1 250 ? 16.137 -16.230 -14.764 1.00 97.62 250 SER A CA 1
ATOM 1898 C C . SER A 1 250 ? 14.627 -15.982 -14.774 1.00 97.62 250 SER A C 1
ATOM 1900 O O . SER A 1 250 ? 13.872 -16.916 -15.030 1.00 97.62 250 SER A O 1
ATOM 1902 N N . VAL A 1 251 ? 14.173 -14.739 -14.561 1.00 97.00 251 VAL A N 1
ATOM 1903 C CA . VAL A 1 251 ? 12.742 -14.386 -14.637 1.00 97.00 251 VAL A CA 1
ATOM 1904 C C . VAL A 1 251 ? 12.190 -14.648 -16.037 1.00 97.00 251 VAL A C 1
ATOM 1906 O O . VAL A 1 251 ? 11.146 -15.286 -16.162 1.00 97.00 251 VAL A O 1
ATOM 1909 N N . VAL A 1 252 ? 12.894 -14.202 -17.082 1.00 97.12 252 VAL A N 1
ATOM 1910 C CA . VAL A 1 252 ? 12.468 -14.398 -18.480 1.00 97.12 252 VAL A CA 1
ATOM 1911 C C . VAL A 1 252 ? 12.379 -15.888 -18.821 1.00 97.12 252 VAL A C 1
ATOM 1913 O O . VAL A 1 252 ? 11.351 -16.347 -19.311 1.00 97.12 252 VAL A O 1
ATOM 1916 N N . SER A 1 253 ? 13.423 -16.653 -18.489 1.00 97.62 253 SER A N 1
ATOM 1917 C CA . SER A 1 253 ? 13.501 -18.101 -18.721 1.00 97.62 253 SER A CA 1
ATOM 1918 C C . SER A 1 253 ? 12.383 -18.873 -18.005 1.00 97.62 253 SER A C 1
ATOM 1920 O O . SER A 1 253 ? 11.740 -19.742 -18.595 1.00 97.62 253 SER A O 1
ATOM 1922 N N . ILE A 1 254 ? 12.102 -18.532 -16.742 1.00 97.44 254 ILE A N 1
ATOM 1923 C CA . ILE A 1 254 ? 11.027 -19.161 -15.964 1.00 97.44 254 ILE A CA 1
ATOM 1924 C C . ILE A 1 254 ? 9.652 -18.812 -16.544 1.00 97.44 254 ILE A C 1
ATOM 1926 O O . ILE A 1 254 ? 8.837 -19.716 -16.711 1.00 97.44 254 ILE A O 1
ATOM 1930 N N . ASN A 1 255 ? 9.389 -17.540 -16.864 1.00 96.19 255 ASN A N 1
ATOM 1931 C CA . ASN A 1 255 ? 8.093 -17.116 -17.406 1.00 96.19 255 ASN A CA 1
ATOM 1932 C C . ASN A 1 255 ? 7.784 -17.804 -18.737 1.00 96.19 255 ASN A C 1
ATOM 1934 O O . ASN A 1 255 ? 6.692 -18.341 -18.889 1.00 96.19 255 ASN A O 1
ATOM 1938 N N . GLN A 1 256 ? 8.768 -17.894 -19.635 1.00 96.50 256 GLN A N 1
ATOM 1939 C CA . GLN A 1 256 ? 8.604 -18.591 -20.909 1.00 96.50 256 GLN A CA 1
ATOM 1940 C C . GLN A 1 256 ? 8.201 -20.062 -20.713 1.00 96.50 256 GLN A C 1
ATOM 1942 O O . GLN A 1 256 ? 7.319 -20.562 -21.397 1.00 96.50 256 GLN A O 1
ATOM 1947 N N . ARG A 1 257 ? 8.798 -20.762 -19.738 1.00 96.56 257 ARG A N 1
ATOM 1948 C CA . ARG A 1 257 ? 8.419 -22.154 -19.446 1.00 96.56 257 ARG A CA 1
ATOM 1949 C C . ARG A 1 257 ? 7.101 -22.293 -18.694 1.00 96.56 257 ARG A C 1
ATOM 1951 O O . ARG A 1 257 ? 6.477 -23.347 -18.768 1.00 96.56 257 ARG A O 1
ATOM 1958 N N . LEU A 1 258 ? 6.704 -21.293 -17.912 1.00 95.69 258 LEU A N 1
ATOM 1959 C CA . LEU A 1 258 ? 5.427 -21.325 -17.199 1.00 95.69 258 LEU A CA 1
ATOM 1960 C C . LEU A 1 258 ? 4.252 -21.274 -18.174 1.00 95.69 258 LEU A C 1
ATOM 1962 O O . LEU A 1 258 ? 3.287 -22.001 -17.950 1.00 95.69 258 LEU A O 1
ATOM 1966 N N . GLU A 1 259 ? 4.382 -20.508 -19.261 1.00 93.38 259 GLU A N 1
ATOM 1967 C CA . GLU A 1 259 ? 3.392 -20.435 -20.345 1.00 93.38 259 GLU A CA 1
ATOM 1968 C C . GLU A 1 259 ? 3.133 -21.806 -20.993 1.00 93.38 259 GLU A C 1
ATOM 1970 O O . GLU A 1 259 ? 1.987 -22.138 -21.284 1.00 93.38 259 GLU A O 1
ATOM 1975 N N . ASP A 1 260 ? 4.167 -22.642 -21.139 1.00 91.94 260 ASP A N 1
ATOM 1976 C CA . ASP A 1 260 ? 4.039 -23.977 -21.743 1.00 91.94 260 ASP A CA 1
ATOM 1977 C C . ASP A 1 260 ? 3.490 -25.041 -20.777 1.00 91.94 260 ASP A C 1
ATOM 1979 O O . ASP A 1 260 ? 2.944 -26.068 -21.191 1.00 91.94 260 ASP A O 1
ATOM 1983 N N . VAL A 1 261 ? 3.721 -24.868 -19.472 1.00 86.19 261 VAL A N 1
ATOM 1984 C CA . VAL A 1 261 ? 3.623 -25.964 -18.498 1.00 86.19 261 VAL A CA 1
ATOM 1985 C C . VAL A 1 261 ? 2.401 -25.850 -17.594 1.00 86.19 261 VAL A C 1
ATOM 1987 O O . VAL A 1 261 ? 1.959 -26.877 -17.062 1.00 86.19 261 VAL A O 1
ATOM 1990 N N . ALA A 1 262 ? 1.863 -24.659 -17.351 1.00 84.50 262 ALA A N 1
ATOM 1991 C CA . ALA A 1 262 ? 0.813 -24.483 -16.360 1.00 84.50 262 ALA A CA 1
ATOM 1992 C C . ALA A 1 262 ? -0.295 -23.542 -16.836 1.00 84.50 262 ALA A C 1
ATOM 1994 O O . ALA A 1 262 ? -0.052 -22.381 -17.141 1.00 84.50 262 ALA A O 1
ATOM 1995 N N . ASP A 1 263 ? -1.532 -24.034 -16.786 1.00 84.69 263 ASP A N 1
ATOM 1996 C CA . ASP A 1 263 ? -2.719 -23.203 -16.951 1.00 84.69 263 ASP A CA 1
ATOM 1997 C C . ASP A 1 263 ? -2.866 -22.308 -15.711 1.00 84.69 263 ASP A C 1
ATOM 1999 O O . ASP A 1 263 ? -3.187 -22.777 -14.614 1.00 84.69 263 ASP A O 1
ATOM 2003 N N . GLY A 1 264 ? -2.573 -21.019 -15.851 1.00 86.00 264 GLY A N 1
ATOM 2004 C CA . GLY A 1 264 ? -2.719 -20.055 -14.766 1.00 86.00 264 GLY A CA 1
ATOM 2005 C C . GLY A 1 264 ? -1.914 -18.787 -14.983 1.00 86.00 264 GLY A C 1
ATOM 2006 O O . GLY A 1 264 ? -1.003 -18.734 -15.808 1.00 86.00 264 GLY A O 1
ATOM 2007 N N . HIS A 1 265 ? -2.243 -17.755 -14.214 1.00 89.69 265 HIS A N 1
ATOM 2008 C CA . HIS A 1 265 ? -1.499 -16.513 -14.254 1.00 89.69 265 HIS A CA 1
ATOM 2009 C C . HIS A 1 265 ? -0.427 -16.528 -13.166 1.00 89.69 265 HIS A C 1
ATOM 2011 O O . HIS A 1 265 ? -0.657 -16.230 -11.993 1.00 89.69 265 HIS A O 1
ATOM 2017 N N . PHE A 1 266 ? 0.786 -16.897 -13.558 1.00 94.19 266 PHE A N 1
ATOM 2018 C CA . PHE A 1 266 ? 1.917 -16.936 -12.644 1.00 94.19 266 PHE A CA 1
ATOM 2019 C C . PHE A 1 266 ? 2.659 -15.606 -12.620 1.00 94.19 266 PHE A C 1
ATOM 2021 O O . PHE A 1 266 ? 2.798 -14.925 -13.633 1.00 94.19 266 PHE A O 1
ATOM 2028 N N . VAL A 1 267 ? 3.168 -15.255 -11.443 1.00 92.81 267 VAL A N 1
ATOM 2029 C CA . VAL A 1 267 ? 4.119 -14.160 -11.272 1.00 92.81 267 VAL A CA 1
ATOM 2030 C C . VAL A 1 267 ? 5.428 -14.751 -10.779 1.00 92.81 267 VAL A C 1
ATOM 2032 O O . VAL A 1 267 ? 5.471 -15.416 -9.741 1.00 92.81 267 VAL A O 1
ATOM 2035 N N . THR A 1 268 ? 6.494 -14.484 -11.529 1.00 95.25 268 THR A N 1
ATOM 2036 C CA . THR A 1 268 ? 7.858 -14.873 -11.176 1.00 95.25 268 THR A CA 1
ATOM 2037 C C . THR A 1 268 ? 8.655 -13.658 -10.749 1.00 95.25 268 THR A C 1
ATOM 2039 O O . THR A 1 268 ? 8.605 -12.603 -11.380 1.00 95.25 268 THR A O 1
ATOM 2042 N N . TRP A 1 269 ? 9.456 -13.830 -9.708 1.00 93.56 269 TRP A N 1
ATOM 2043 C CA . TRP A 1 269 ? 10.440 -12.847 -9.292 1.00 93.56 269 TRP A CA 1
ATOM 2044 C C . TRP A 1 269 ? 11.717 -13.532 -8.825 1.00 93.56 269 TRP A C 1
ATOM 2046 O O . TRP A 1 269 ? 11.655 -14.497 -8.066 1.00 93.56 269 TRP A O 1
ATOM 2056 N N . CYS A 1 270 ? 12.864 -13.024 -9.267 1.00 95.19 270 CYS A N 1
ATOM 2057 C CA . CYS A 1 270 ? 14.175 -13.511 -8.868 1.00 95.19 270 CYS A CA 1
ATOM 2058 C C . CYS A 1 270 ? 15.015 -12.377 -8.294 1.00 95.19 270 CYS A C 1
ATOM 2060 O O . CYS A 1 270 ? 14.958 -11.253 -8.790 1.00 95.19 270 CYS A O 1
ATOM 2062 N N . GLU A 1 271 ? 15.834 -12.695 -7.298 1.00 93.00 271 GLU A N 1
ATOM 2063 C CA . GLU A 1 271 ? 16.771 -11.758 -6.682 1.00 93.00 271 GLU A CA 1
ATOM 2064 C C . GLU A 1 271 ? 18.142 -12.404 -6.460 1.00 93.00 271 GLU A C 1
ATOM 2066 O O . GLU A 1 271 ? 18.230 -13.628 -6.289 1.00 93.00 271 GLU A O 1
ATOM 2071 N N . PRO A 1 272 ? 19.226 -11.606 -6.432 1.00 93.19 272 PRO A N 1
ATOM 2072 C CA . PRO A 1 272 ? 20.509 -12.071 -5.936 1.00 93.19 272 PRO A CA 1
ATOM 2073 C C . PRO A 1 272 ? 20.366 -12.569 -4.497 1.00 93.19 272 PRO A C 1
ATOM 2075 O O . PRO A 1 272 ? 19.733 -11.939 -3.653 1.00 93.19 272 PRO A O 1
ATOM 2078 N N . ARG A 1 273 ? 20.993 -13.701 -4.197 1.00 85.00 273 ARG A N 1
ATOM 2079 C CA . ARG A 1 273 ? 20.997 -14.316 -2.873 1.00 85.00 273 ARG A CA 1
ATOM 2080 C C . ARG A 1 273 ? 22.002 -13.597 -1.971 1.00 85.00 273 ARG A C 1
ATOM 2082 O O . ARG A 1 273 ? 23.060 -14.140 -1.669 1.00 85.00 273 ARG A O 1
ATOM 2089 N N . THR A 1 274 ? 21.699 -12.357 -1.598 1.00 78.38 274 THR A N 1
ATOM 2090 C CA . THR A 1 274 ? 22.485 -11.600 -0.613 1.00 78.38 274 THR A CA 1
ATOM 2091 C C . THR A 1 274 ? 22.027 -11.902 0.806 1.00 78.38 274 THR A C 1
ATOM 2093 O O . THR A 1 274 ? 22.869 -11.985 1.689 1.00 78.38 274 THR A O 1
ATOM 2096 N N . ASP A 1 275 ? 20.732 -12.186 0.991 1.00 62.12 275 ASP A N 1
ATOM 2097 C CA . ASP A 1 275 ? 20.129 -12.563 2.269 1.00 62.12 275 ASP A CA 1
ATOM 2098 C C . ASP A 1 275 ? 19.076 -13.670 2.088 1.00 62.12 275 ASP A C 1
ATOM 2100 O O . ASP A 1 275 ? 18.462 -13.820 1.026 1.00 62.12 275 ASP A O 1
ATOM 2104 N N . SER A 1 276 ? 18.862 -14.482 3.126 1.00 59.75 276 SER A N 1
ATOM 2105 C CA . SER A 1 276 ? 17.816 -15.509 3.160 1.00 59.75 276 SER A CA 1
ATOM 2106 C C . SER A 1 276 ? 16.440 -14.857 3.319 1.00 59.75 276 SER A C 1
ATOM 2108 O O . SER A 1 276 ? 15.903 -14.761 4.424 1.00 59.75 276 SER A O 1
ATOM 2110 N N . PHE A 1 277 ? 15.872 -14.368 2.218 1.00 61.38 277 PHE A N 1
ATOM 2111 C CA . PHE A 1 277 ? 14.517 -13.835 2.231 1.00 61.38 277 PHE A CA 1
ATOM 2112 C C . PHE A 1 277 ? 13.511 -14.984 2.374 1.00 61.38 277 PHE A C 1
ATOM 2114 O O . PHE A 1 277 ? 13.390 -15.841 1.497 1.00 61.38 277 PHE A O 1
ATOM 2121 N N . HIS A 1 278 ? 12.790 -15.012 3.495 1.00 64.44 278 HIS A N 1
ATOM 2122 C CA . HIS A 1 278 ? 11.710 -15.964 3.735 1.00 64.44 278 HIS A CA 1
ATOM 2123 C C . HIS A 1 278 ? 10.372 -15.285 3.454 1.00 64.44 278 HIS A C 1
ATOM 2125 O O . HIS A 1 278 ? 9.927 -14.426 4.211 1.00 64.44 278 HIS A O 1
ATOM 2131 N N . PHE A 1 279 ? 9.719 -15.676 2.361 1.00 67.00 279 PHE A N 1
ATOM 2132 C CA . PHE A 1 279 ? 8.374 -15.209 2.049 1.00 67.00 279 PHE A CA 1
ATOM 2133 C C . PHE A 1 279 ? 7.343 -16.189 2.617 1.00 67.00 279 PHE A C 1
ATOM 2135 O O . PHE A 1 279 ? 7.287 -17.352 2.217 1.00 67.00 279 PHE A O 1
ATOM 2142 N N . ALA A 1 280 ? 6.534 -15.719 3.567 1.00 64.44 280 ALA A N 1
ATOM 2143 C CA . ALA A 1 280 ? 5.373 -16.447 4.064 1.00 64.44 280 ALA A CA 1
ATOM 2144 C C . ALA A 1 280 ? 4.148 -16.047 3.232 1.00 64.44 280 ALA A C 1
ATOM 2146 O O . ALA A 1 280 ? 3.774 -14.876 3.201 1.00 64.44 280 ALA A O 1
ATOM 2147 N N . THR A 1 281 ? 3.519 -17.010 2.559 1.00 73.12 281 THR A N 1
ATOM 2148 C CA . THR A 1 281 ? 2.314 -16.779 1.753 1.00 73.12 281 THR A CA 1
ATOM 2149 C C . THR A 1 281 ? 1.200 -17.745 2.121 1.00 73.12 281 THR A C 1
ATOM 2151 O O . THR A 1 281 ? 1.454 -18.884 2.504 1.00 73.12 281 THR A O 1
ATOM 2154 N N . THR A 1 282 ? -0.044 -17.287 1.988 1.00 75.56 282 THR A N 1
ATOM 2155 C CA . THR A 1 282 ? -1.254 -18.115 2.093 1.00 75.56 282 THR A CA 1
ATOM 2156 C C . THR A 1 282 ? -1.730 -18.628 0.731 1.00 75.56 282 THR A C 1
ATOM 2158 O O . THR A 1 2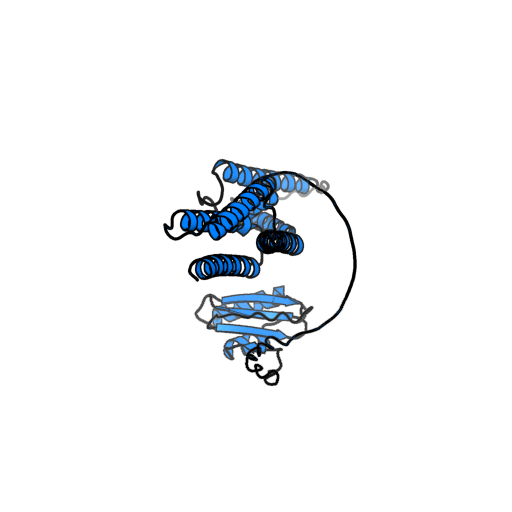82 ? -2.801 -19.227 0.644 1.00 75.56 282 THR A O 1
ATOM 2161 N N . MET A 1 283 ? -0.977 -18.369 -0.344 1.00 80.50 283 MET A N 1
ATOM 2162 C CA . MET A 1 283 ? -1.318 -18.815 -1.695 1.00 80.50 283 MET A CA 1
ATOM 2163 C C . MET A 1 283 ? -1.262 -20.341 -1.812 1.00 80.50 283 MET A C 1
ATOM 2165 O O . MET A 1 283 ? -0.355 -20.993 -1.297 1.00 80.50 283 MET A O 1
ATOM 2169 N N . VAL A 1 284 ? -2.232 -20.904 -2.540 1.00 83.94 284 VAL A N 1
ATOM 2170 C CA . VAL A 1 284 ? -2.381 -22.360 -2.713 1.00 83.94 284 VAL A CA 1
ATOM 2171 C C . VAL A 1 284 ? -1.266 -22.944 -3.579 1.00 83.94 284 VAL A C 1
ATOM 2173 O O . VAL A 1 284 ? -0.887 -24.092 -3.384 1.00 83.94 284 VAL A O 1
ATOM 2176 N N . VAL A 1 285 ? -0.696 -22.164 -4.503 1.00 89.19 285 VAL A N 1
ATOM 2177 C CA . VAL A 1 285 ? 0.393 -22.594 -5.391 1.00 89.19 285 VAL A CA 1
ATOM 2178 C C . VAL A 1 285 ? 1.547 -21.600 -5.291 1.00 89.19 285 VAL A C 1
ATOM 2180 O O . VAL A 1 285 ? 1.427 -20.454 -5.724 1.00 89.19 285 VAL A O 1
ATOM 2183 N N . TYR A 1 286 ? 2.654 -22.047 -4.699 1.00 92.38 286 TYR A N 1
ATOM 2184 C CA . TYR A 1 286 ? 3.833 -21.242 -4.402 1.00 92.38 286 TYR A CA 1
ATOM 2185 C C . TYR A 1 286 ? 5.103 -22.100 -4.375 1.00 92.38 286 TYR A C 1
ATOM 2187 O O . TYR A 1 286 ? 5.135 -23.196 -3.805 1.00 92.38 286 TYR A O 1
ATOM 2195 N N . CYS A 1 287 ? 6.183 -21.581 -4.951 1.00 94.31 287 CYS A N 1
ATOM 2196 C CA . CYS A 1 287 ? 7.497 -22.194 -4.851 1.00 94.31 287 CYS A CA 1
ATOM 2197 C C . CYS A 1 287 ? 8.607 -21.148 -4.842 1.00 94.31 287 CYS A C 1
ATOM 2199 O O . CYS A 1 287 ? 8.684 -20.313 -5.738 1.00 94.31 287 CYS A O 1
ATOM 2201 N N . SER A 1 288 ? 9.477 -21.225 -3.837 1.00 93.81 288 SER A N 1
ATOM 2202 C CA . SER A 1 288 ? 10.715 -20.460 -3.737 1.00 93.81 288 SER A CA 1
ATOM 2203 C C . SER A 1 288 ? 11.908 -21.402 -3.637 1.00 93.81 288 SER A C 1
ATOM 2205 O O . SER A 1 288 ? 11.963 -22.279 -2.764 1.00 93.81 288 SER A O 1
ATOM 2207 N N . LEU A 1 289 ? 12.841 -21.235 -4.572 1.00 93.69 289 LEU A N 1
ATOM 2208 C CA . LEU A 1 289 ? 14.019 -22.077 -4.732 1.00 93.69 289 LEU A CA 1
ATOM 2209 C C . LEU A 1 289 ? 15.245 -21.210 -5.046 1.00 93.69 289 LEU A C 1
ATOM 2211 O O . LEU A 1 289 ? 15.230 -20.389 -5.965 1.00 93.69 289 LEU A O 1
ATOM 2215 N N . GLY A 1 290 ? 16.324 -21.433 -4.294 1.00 91.94 290 GLY A N 1
ATOM 2216 C CA . GLY A 1 290 ? 17.640 -20.851 -4.561 1.00 91.94 290 GLY A CA 1
ATOM 2217 C C . GLY A 1 290 ? 18.516 -21.770 -5.410 1.00 91.94 290 GLY A C 1
ATOM 2218 O O . GLY A 1 290 ? 18.776 -22.905 -5.010 1.00 91.94 290 GLY A O 1
ATOM 2219 N N . VAL A 1 291 ? 19.022 -21.273 -6.542 1.00 92.81 291 VAL A N 1
ATOM 2220 C CA . VAL A 1 291 ? 19.995 -21.972 -7.397 1.00 92.81 291 VAL A CA 1
ATOM 2221 C C . VAL A 1 291 ? 21.224 -21.080 -7.577 1.00 92.81 291 VAL A C 1
ATOM 2223 O O . VAL A 1 291 ? 21.162 -20.000 -8.161 1.00 92.81 291 VAL A O 1
ATOM 2226 N N . GLY A 1 292 ? 22.363 -21.520 -7.037 1.00 91.88 292 GLY A N 1
ATOM 2227 C CA . GLY A 1 292 ? 23.581 -20.709 -7.002 1.00 91.88 292 GLY A CA 1
ATOM 2228 C C . GLY A 1 292 ? 23.406 -19.448 -6.148 1.00 91.88 292 GLY A C 1
ATOM 2229 O O . GLY A 1 292 ? 23.055 -19.532 -4.967 1.00 91.88 292 GLY A O 1
ATOM 2230 N N . ASN A 1 293 ? 23.660 -18.286 -6.752 1.00 93.44 293 ASN A N 1
ATOM 2231 C CA . ASN A 1 293 ? 23.535 -16.961 -6.141 1.00 93.44 293 ASN A CA 1
ATOM 2232 C C . ASN A 1 293 ? 22.229 -16.238 -6.514 1.00 93.44 293 ASN A C 1
ATOM 2234 O O . ASN A 1 293 ? 22.154 -15.025 -6.345 1.00 93.44 293 ASN A O 1
ATOM 2238 N N . VAL A 1 294 ? 21.222 -16.949 -7.027 1.00 94.12 294 VAL A N 1
ATOM 2239 C CA . VAL A 1 294 ? 19.912 -16.385 -7.373 1.00 94.12 294 VAL A CA 1
ATOM 2240 C C . VAL A 1 294 ? 18.823 -17.175 -6.653 1.00 94.12 294 VAL A C 1
ATOM 2242 O O . VAL A 1 294 ? 18.830 -18.407 -6.664 1.00 94.12 294 VAL A O 1
ATOM 2245 N N . THR A 1 295 ? 17.882 -16.471 -6.031 1.00 94.12 295 THR A N 1
ATOM 2246 C CA . THR A 1 295 ? 16.667 -17.057 -5.457 1.00 94.12 295 THR A CA 1
ATOM 2247 C C . THR A 1 295 ? 15.477 -16.614 -6.284 1.00 94.12 295 THR A C 1
ATOM 2249 O O . THR A 1 295 ? 15.257 -15.418 -6.444 1.00 94.12 295 THR A O 1
ATOM 2252 N N . CYS A 1 296 ? 14.709 -17.572 -6.798 1.00 95.25 296 CYS A N 1
ATOM 2253 C CA . CYS A 1 296 ? 13.514 -17.303 -7.585 1.00 95.25 296 CYS A CA 1
ATOM 2254 C C . CYS A 1 296 ? 12.271 -17.801 -6.862 1.00 95.25 296 CYS A C 1
ATOM 2256 O O . CYS A 1 296 ? 12.260 -18.886 -6.281 1.00 95.25 296 CYS A O 1
ATOM 2258 N N . THR A 1 297 ? 11.222 -16.993 -6.927 1.00 94.25 297 THR A N 1
ATOM 2259 C CA . THR A 1 297 ? 9.933 -17.229 -6.295 1.00 94.25 297 THR A CA 1
ATOM 2260 C C . THR A 1 297 ? 8.831 -17.122 -7.341 1.00 94.25 297 THR A C 1
ATOM 2262 O O . THR A 1 297 ? 8.760 -16.133 -8.069 1.00 94.25 297 THR A O 1
ATOM 2265 N N . VAL A 1 298 ? 7.978 -18.142 -7.403 1.00 95.06 298 VAL A N 1
ATOM 2266 C CA . VAL A 1 298 ? 6.842 -18.248 -8.323 1.00 95.06 298 VAL A CA 1
ATOM 2267 C C . VAL A 1 298 ? 5.574 -18.483 -7.517 1.00 95.06 298 VAL A C 1
ATOM 2269 O O . VAL A 1 298 ? 5.544 -19.353 -6.643 1.00 95.06 298 VAL A O 1
ATOM 2272 N N . PHE A 1 299 ? 4.515 -17.744 -7.826 1.00 93.38 299 PHE A N 1
ATOM 2273 C CA . PHE A 1 299 ? 3.183 -17.974 -7.271 1.00 93.38 299 PHE A CA 1
ATOM 2274 C C . PHE A 1 299 ? 2.090 -17.720 -8.306 1.00 93.38 299 PHE A C 1
ATOM 2276 O O . PHE A 1 299 ? 2.283 -16.953 -9.248 1.00 93.38 299 PHE A O 1
ATOM 2283 N N . ASN A 1 300 ? 0.955 -18.393 -8.130 1.00 91.06 300 ASN A N 1
ATOM 2284 C CA . ASN A 1 300 ? -0.245 -18.210 -8.949 1.00 91.06 300 ASN A CA 1
ATOM 2285 C C . ASN A 1 300 ? -1.142 -17.131 -8.317 1.00 91.06 300 ASN A C 1
ATOM 2287 O O . ASN A 1 300 ? -1.309 -17.153 -7.091 1.00 91.06 300 ASN A O 1
ATOM 2291 N N . HIS A 1 301 ? -1.682 -16.206 -9.118 1.00 78.25 301 HIS A N 1
ATOM 2292 C CA . HIS A 1 301 ? -2.580 -15.139 -8.653 1.00 78.25 301 HIS A CA 1
ATOM 2293 C C . HIS A 1 301 ? -4.032 -15.334 -9.085 1.00 78.25 301 HIS A C 1
ATOM 2295 O O . HIS A 1 301 ? -4.271 -15.952 -10.144 1.00 78.25 301 HIS A O 1
#

Secondary structure (DSSP, 8-state):
-HHHHHHHHHHHHHHHHHHHHHT-S--GGGHHHHHHHHHHHHHHHHHSTT--HHHHHHHHHHHHHHHHHHHHHTT-HHHHHHHHT-TTTTT-TTTS-HHHHHHHHHHHHHHHHHHHHHHTTS--------------S-HHHHHHHHHHHHHHHHT--HHHHHHHHHHHHHHHHHHHHS----------------------------------PPP---TT----TTEEES-HHHHHHHHHH--TT-HHHHHHHHHHHHHHH-SS-EEEEEEESSS--------SSEEEEEETTEEEEEEE-

Mean predicted aligned error: 16.38 Å

Solvent-accessible surface area (backbone atoms only — not comparable to full-atom values): 18472 Å² total; per-residue (Å²): 110,71,61,59,56,52,49,53,49,53,52,49,51,52,50,54,54,50,53,62,44,69,78,39,93,62,49,58,38,45,47,50,49,52,54,41,52,50,52,55,48,43,54,56,47,72,69,40,95,81,62,41,73,69,57,48,55,51,41,53,50,52,50,53,54,47,54,57,49,50,61,55,48,74,68,34,64,67,43,40,35,40,25,58,71,31,84,91,47,52,91,38,75,78,53,48,52,74,68,54,52,52,48,24,52,49,54,52,51,52,54,53,51,56,52,53,63,64,60,71,69,61,78,83,75,77,86,78,98,67,87,85,77,85,75,85,78,66,61,63,63,57,50,52,54,53,54,53,54,53,51,58,62,69,66,50,62,64,62,62,57,53,50,52,53,48,52,52,51,51,52,53,46,51,72,70,62,59,74,86,75,79,84,85,86,75,84,81,83,84,84,82,86,80,88,80,86,85,81,88,84,89,84,78,92,80,77,88,76,77,74,78,75,72,76,79,73,71,81,79,74,68,62,74,81,63,56,58,58,78,39,70,70,54,45,54,47,47,69,73,30,57,43,70,84,36,32,69,61,17,35,54,44,34,51,62,50,41,72,78,72,46,97,70,56,69,51,68,48,44,38,70,58,84,64,92,81,80,84,86,76,90,60,93,47,38,27,34,45,60,51,87,50,23,33,36,38,38,35,58,110

Foldseek 3Di:
DLQVVLVVVLVVVLVVLVVVQVVDQFSLLCLLVSLLVLVVVLVVLVPDPSRDPVNVVLSVLLNVVSVVVVVVSLVDLLSLLSNCLPPVRHPPCSRDHPVSNVSNVVSLVVVLVVVVVVVVPDPPDPDDPDDDDDDPDPVVVVSSVVSSVVSSVVSRPPVVVVVVSVVSVVSSCCVVPPPPPDPPPDDDDDDDDDDDDDDDDDDDDDDPDDDPPDPPPPPPPPPVLQKDFPDPQLVVLLQVQDDAPDQPSSQVSSVVVCVVRDDADKDKGKDFPPDDDDDDDPAPGKIWHDDHRMIMIMGGD

Organism: NCBI:txid289476